Protein AF-S8BUX2-F1 (afdb_monomer_lite)

InterPro domains:
  IPR000182 GNAT domain [PF13718] (9-200)
  IPR027992 Possible tRNA binding domain [PF13725] (215-363)
  IPR032672 TmcA/NAT10/Kre33 [PTHR10925] (2-363)

Secondary structure (DSSP, 8-state):
-PPPPTTS--------EEEEEEEEE---HHHHHHHHHHT-PPSS-HHHHHHHHHH--SSGGGSEEEEEEEEEE-GGGGGGTHHHHHHHHHHHHHTT-S--S------PPPP-----HHHHHTT--TT--------TTSSPPS---GGGSPPP--SEEEEEEE--HHHHHHHHHTT-EEEEE-SSPPTTT-PPEEEEEEEPP-TTS---TT-TTGGGHHHHHHHHHHHHHHTTTTTTTS-HHHHHHHH-------HHHHHSS-TTTS--HHHHHS-HHHHHHHHHHHTTSS-GGGGHHHHHHHHHHHHTT-S-----HHHHHHHIIIIIS---HHHHHHH-TT--HHHHHHHHHHHHHHHHHHH-

Sequence (364 aa):
LGPIDENTKSDDIPILCVIQVSFEGEISRKSVMKSISAGHQPFGDQIPWKFCEQFNDTVFPSLSGARIVRIATHPSATRLGYGTAAIEILARYFEGKITPFSEMDTEEVPEKSEVNIIEAAEKAYLLEETIKPRTGKELAPLLVPLSDRKPEKLHYIGVSFGLTLELLRFWRKHNFAPFYISEIPSPVTGEHSCMILKPLSNDDIESTGSDQLGFFSSFYQDFRSRFTKLLARSFRSMDYKLAMSILDPKIEFNESQAASSSPEEFPNPISRKLLPSAMLQLEAYVNNRVDYHLTGFFVTDLACAYFWKMVPVTLSYTQASVLLCFGLQGKDISCIEKEMKELDRQQILSMYMKMMKKFYKYLS

Radius of gyration: 28.01 Å; chains: 1; bounding box: 61×47×91 Å

Foldseek 3Di:
DPDDDPPDPPPPPDDFKDWDKDKAALDDLVVLVVCVVVVHDDPTRVVLVVLCVQPVDSVSRSFIEMEGADMDGDPVCPVVCPSVVVLVVVLCLLLVVLAQPDDDDDDDDDDPPDDPPVVVVVPDDPPDPPPDPPPPPPDDDPDDPSNVDRHDHGFKYKYKDFDDPVVLVSVVVVVKAWLDWALAADPVPSGIITMIMFTHDDPVADAPVPDRRRPCPVSRLVSLLVLLQCLQPSVLVPQLSSVCSNLVFDQDDPVCNVVVPDCPVQVLVLLVVDDPVLLVVLVCVLVVNDDCVVNQVCLLSVLSCRSSVSDNQRADPVLNSLSCNVRRNVHDLVRVCVSPVVDDSVRSRVSPSVVSVSVSVRSD

Structure (mmCIF, N/CA/C/O backbone):
data_AF-S8BUX2-F1
#
_entry.id   AF-S8BUX2-F1
#
loop_
_atom_site.group_PDB
_atom_site.id
_atom_site.type_symbol
_atom_site.label_atom_id
_atom_site.label_alt_id
_atom_site.label_comp_id
_atom_site.label_asym_id
_atom_site.label_entity_id
_atom_site.label_seq_id
_atom_site.pdbx_PDB_ins_code
_atom_site.Cartn_x
_atom_site.Cartn_y
_atom_site.Cartn_z
_atom_site.occupancy
_atom_site.B_iso_or_equiv
_atom_site.auth_seq_id
_atom_site.auth_comp_id
_atom_site.auth_asym_id
_atom_site.auth_atom_id
_atom_site.pdbx_PDB_model_num
ATOM 1 N N . LEU A 1 1 ? 8.168 9.219 -44.893 1.00 40.59 1 LEU A N 1
ATOM 2 C CA . LEU A 1 1 ? 6.861 8.643 -45.271 1.00 40.59 1 LEU A CA 1
ATOM 3 C C . LEU A 1 1 ? 6.830 8.602 -46.790 1.00 40.59 1 LEU A C 1
ATOM 5 O O . LEU A 1 1 ? 6.920 9.658 -47.402 1.00 40.59 1 LEU A O 1
ATOM 9 N N . GLY A 1 2 ? 6.873 7.405 -47.377 1.00 46.31 2 GLY A N 1
ATOM 10 C CA . GLY A 1 2 ? 6.586 7.231 -48.806 1.00 46.31 2 GLY A CA 1
ATOM 11 C C . GLY A 1 2 ? 5.081 7.388 -49.064 1.00 46.31 2 GLY A C 1
ATOM 12 O O . GLY A 1 2 ? 4.324 7.425 -48.090 1.00 46.31 2 GLY A O 1
ATOM 13 N N . PRO A 1 3 ? 4.648 7.522 -50.328 1.00 48.50 3 PRO A N 1
ATOM 14 C CA . PRO A 1 3 ? 3.245 7.744 -50.651 1.00 48.50 3 PRO A CA 1
ATOM 15 C C . PRO A 1 3 ? 2.419 6.537 -50.194 1.00 48.50 3 PRO A C 1
ATOM 17 O O . PRO A 1 3 ? 2.807 5.391 -50.413 1.00 48.50 3 PRO A O 1
ATOM 20 N N . ILE A 1 4 ? 1.322 6.819 -49.501 1.00 43.53 4 ILE A N 1
ATOM 21 C CA . ILE A 1 4 ? 0.389 5.826 -48.975 1.00 43.53 4 ILE A CA 1
ATOM 22 C C . ILE A 1 4 ? -0.727 5.723 -50.017 1.00 43.53 4 ILE A C 1
ATOM 24 O O . ILE A 1 4 ? -1.375 6.728 -50.302 1.00 43.53 4 ILE A O 1
ATOM 28 N N . ASP A 1 5 ? -0.928 4.545 -50.609 1.00 43.50 5 ASP A N 1
ATOM 29 C CA . ASP A 1 5 ? -2.102 4.281 -51.445 1.00 43.50 5 ASP A CA 1
ATOM 30 C C . ASP A 1 5 ? -3.365 4.394 -50.577 1.00 43.50 5 ASP A C 1
ATOM 32 O O . ASP A 1 5 ? -3.563 3.600 -49.656 1.00 43.50 5 ASP A O 1
ATOM 36 N N . GLU A 1 6 ? -4.241 5.354 -50.889 1.00 50.69 6 GLU A N 1
ATOM 37 C CA . GLU A 1 6 ? -5.473 5.679 -50.140 1.00 50.69 6 GLU A CA 1
ATOM 38 C C . GLU A 1 6 ? -6.493 4.520 -50.049 1.00 50.69 6 GLU A C 1
ATOM 40 O O . GLU A 1 6 ? -7.493 4.628 -49.342 1.00 50.69 6 GLU A O 1
ATOM 45 N N . ASN A 1 7 ? -6.249 3.400 -50.738 1.00 47.03 7 ASN A N 1
ATOM 46 C CA . ASN A 1 7 ? -7.168 2.262 -50.844 1.00 47.03 7 ASN A CA 1
ATOM 47 C C . ASN A 1 7 ? -6.729 0.998 -50.090 1.00 47.03 7 ASN A C 1
ATOM 49 O O . ASN A 1 7 ? -7.448 -0.003 -50.104 1.00 47.03 7 ASN A O 1
ATOM 53 N N . THR A 1 8 ? -5.587 1.030 -49.403 1.00 45.00 8 THR A N 1
ATOM 54 C CA . THR A 1 8 ? -5.207 -0.047 -48.484 1.00 45.00 8 THR A CA 1
ATOM 55 C C . THR A 1 8 ? -5.604 0.417 -47.095 1.00 45.00 8 THR A C 1
ATOM 57 O O . THR A 1 8 ? -4.992 1.343 -46.569 1.00 45.00 8 THR A O 1
ATOM 60 N N . LYS A 1 9 ? -6.653 -0.177 -46.505 1.00 45.38 9 LYS A N 1
ATOM 61 C CA . LYS A 1 9 ? -6.900 -0.029 -45.064 1.00 45.38 9 LYS A CA 1
ATOM 62 C C . LYS A 1 9 ? -5.573 -0.338 -44.386 1.00 45.38 9 LYS A C 1
ATOM 64 O O . LYS A 1 9 ? -5.075 -1.450 -44.533 1.00 45.38 9 LYS A O 1
ATOM 69 N N . SER A 1 10 ? -4.976 0.656 -43.744 1.00 49.12 10 SER A N 1
ATOM 70 C CA . SER A 1 10 ? -3.839 0.440 -42.872 1.00 49.12 10 SER A CA 1
ATOM 71 C C . SER A 1 10 ? -4.216 -0.706 -41.937 1.00 49.12 10 SER A C 1
ATOM 73 O O . SER A 1 10 ? -5.266 -0.658 -41.292 1.00 49.12 10 SER A O 1
ATOM 75 N N . ASP A 1 11 ? -3.409 -1.767 -41.913 1.00 55.50 11 ASP A N 1
ATOM 76 C CA . ASP A 1 11 ? -3.460 -2.783 -40.862 1.00 55.50 11 ASP A CA 1
ATOM 77 C C . ASP A 1 11 ? -2.997 -2.111 -39.558 1.00 55.50 11 ASP A C 1
ATOM 79 O O . ASP A 1 11 ? -1.902 -2.343 -39.045 1.00 55.50 11 ASP A O 1
ATOM 83 N N . ASP A 1 12 ? -3.806 -1.177 -39.061 1.00 66.50 12 ASP A N 1
ATOM 84 C CA . ASP A 1 12 ? -3.551 -0.431 -37.846 1.00 66.50 12 ASP A CA 1
ATOM 85 C C . ASP A 1 12 ? -3.722 -1.400 -36.687 1.00 66.50 12 ASP A C 1
ATOM 87 O O . ASP A 1 12 ? -4.838 -1.763 -36.313 1.00 66.50 12 ASP A O 1
ATOM 91 N N . ILE A 1 13 ? -2.602 -1.844 -36.120 1.00 78.12 13 ILE A N 1
ATOM 92 C CA . ILE A 1 13 ? -2.593 -2.658 -34.908 1.00 78.12 13 ILE A CA 1
ATOM 93 C C . ILE A 1 13 ? -3.166 -1.785 -33.778 1.00 78.12 13 ILE A C 1
ATOM 95 O O . ILE A 1 13 ? -2.511 -0.822 -33.362 1.00 78.12 13 ILE A O 1
ATOM 99 N N . PRO A 1 14 ? -4.373 -2.075 -33.255 1.00 85.12 14 PRO A N 1
ATOM 100 C CA . PRO A 1 14 ? -4.983 -1.222 -32.249 1.00 85.12 14 PRO A CA 1
ATOM 101 C C . PRO A 1 14 ? -4.214 -1.339 -30.928 1.00 85.12 14 PRO A C 1
ATOM 103 O O . PRO A 1 14 ? -4.097 -2.418 -30.344 1.00 85.12 14 PRO A O 1
ATOM 106 N N . ILE A 1 15 ? -3.707 -0.214 -30.421 1.00 89.50 15 ILE A N 1
ATOM 107 C CA . ILE A 1 15 ? -2.985 -0.162 -29.145 1.00 89.50 15 ILE A CA 1
ATOM 108 C C . ILE A 1 15 ? -3.998 -0.098 -27.996 1.00 89.50 15 ILE A C 1
ATOM 110 O O . ILE A 1 15 ? -4.617 0.934 -27.742 1.00 89.50 15 ILE A O 1
ATOM 114 N N . LEU A 1 16 ? -4.161 -1.209 -27.275 1.00 91.75 16 LEU A N 1
ATOM 115 C CA . LEU A 1 16 ? -5.131 -1.325 -26.174 1.00 91.75 16 LEU A CA 1
ATOM 116 C C . LEU A 1 16 ? -4.546 -0.965 -24.802 1.00 91.75 16 LEU A C 1
ATOM 118 O O . LEU A 1 16 ? -5.277 -0.529 -23.906 1.00 91.75 16 LEU A O 1
ATOM 122 N N . CYS A 1 17 ? -3.239 -1.161 -24.624 1.00 94.31 17 CYS A N 1
ATOM 123 C CA . CYS A 1 17 ? -2.523 -0.870 -23.389 1.00 94.31 17 CYS A CA 1
ATOM 124 C C . CYS A 1 17 ? -1.089 -0.432 -23.694 1.00 94.31 17 CYS A C 1
ATOM 126 O O . CYS A 1 17 ? -0.419 -1.038 -24.525 1.00 94.31 17 CYS A O 1
ATOM 128 N N . VAL A 1 18 ? -0.613 0.588 -22.984 1.00 95.38 18 VAL A N 1
ATOM 129 C CA . VAL A 1 18 ? 0.761 1.094 -23.063 1.00 95.38 18 VAL A CA 1
ATOM 130 C C . VAL A 1 18 ? 1.372 1.069 -21.671 1.00 95.38 18 VAL A C 1
ATOM 132 O O . VAL A 1 18 ? 0.742 1.510 -20.707 1.00 95.38 18 VAL A O 1
ATOM 135 N N . ILE A 1 19 ? 2.604 0.576 -21.568 1.00 96.75 19 ILE A N 1
ATOM 136 C CA . ILE A 1 19 ? 3.419 0.663 -20.357 1.00 96.75 19 ILE A CA 1
ATOM 137 C C . ILE A 1 19 ? 4.693 1.425 -20.704 1.00 96.75 19 ILE A C 1
ATOM 139 O O . ILE A 1 19 ? 5.400 1.069 -21.642 1.00 96.75 19 ILE A O 1
ATOM 143 N N . GLN A 1 2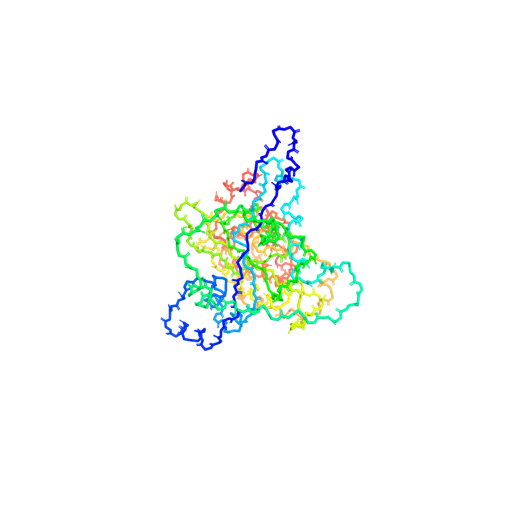0 ? 4.987 2.461 -19.927 1.00 96.94 20 GLN A N 1
ATOM 144 C CA . GLN A 1 20 ? 6.255 3.173 -19.964 1.00 96.94 20 GLN A CA 1
ATOM 145 C C . GLN A 1 20 ? 7.091 2.756 -18.755 1.00 96.94 20 GLN A C 1
ATOM 147 O O . GLN A 1 20 ? 6.640 2.888 -17.613 1.00 96.94 20 GLN A O 1
ATOM 152 N N . VAL A 1 21 ? 8.314 2.298 -19.008 1.00 96.19 21 VAL A N 1
ATOM 153 C CA . VAL A 1 21 ? 9.261 1.842 -17.986 1.00 96.19 21 VAL A CA 1
ATOM 154 C C . VAL A 1 21 ? 10.528 2.696 -18.034 1.00 96.19 21 VAL A C 1
ATOM 156 O O . VAL A 1 21 ? 10.953 3.117 -19.106 1.00 96.19 21 VAL A O 1
ATOM 159 N N . SER A 1 22 ? 11.111 2.960 -16.867 1.00 96.12 22 SER A N 1
ATOM 160 C CA . SER A 1 22 ? 12.441 3.546 -16.692 1.00 96.12 22 SER A CA 1
ATOM 161 C C . SER A 1 22 ? 13.308 2.549 -15.940 1.00 96.12 22 SER A C 1
ATOM 163 O O . SER A 1 22 ? 12.893 2.083 -14.881 1.00 96.12 22 SER A O 1
ATOM 165 N N . PHE A 1 23 ? 14.495 2.237 -16.448 1.00 96.12 23 PHE A N 1
ATOM 166 C CA . PHE A 1 23 ? 15.481 1.481 -15.678 1.00 96.12 23 PHE A CA 1
ATOM 167 C C . PHE A 1 23 ? 16.047 2.371 -14.567 1.00 96.12 23 PHE A C 1
ATOM 169 O O . PHE A 1 23 ? 16.262 3.564 -14.788 1.00 96.12 23 PHE A O 1
ATOM 176 N N . GLU A 1 24 ? 16.195 1.810 -13.370 1.00 95.19 24 GLU A N 1
ATOM 177 C CA . GLU A 1 24 ? 16.700 2.493 -12.176 1.00 95.19 24 GLU A CA 1
ATOM 178 C C . GLU A 1 24 ? 17.610 1.544 -11.384 1.00 95.19 24 GLU A C 1
ATOM 180 O O . GLU A 1 24 ? 17.346 0.341 -11.317 1.00 95.19 24 GLU A O 1
ATOM 185 N N . GLY A 1 25 ? 18.645 2.078 -10.735 1.00 93.12 25 GLY A N 1
ATOM 186 C CA . GLY A 1 25 ? 19.557 1.299 -9.893 1.00 93.12 25 GLY A CA 1
ATOM 187 C C . GLY A 1 25 ? 20.979 1.178 -10.440 1.00 93.12 25 GLY A C 1
ATOM 188 O O . GLY A 1 25 ? 21.472 2.084 -11.103 1.00 93.12 25 GLY A O 1
ATOM 189 N N . GLU A 1 26 ? 21.672 0.093 -10.074 1.00 92.69 26 GLU A N 1
ATOM 190 C CA . GLU A 1 26 ? 23.109 -0.119 -10.363 1.00 92.69 26 GLU A CA 1
ATOM 191 C C . GLU A 1 26 ? 24.011 1.029 -9.869 1.00 92.69 26 GLU A C 1
ATOM 193 O O . GLU A 1 26 ? 25.099 1.306 -10.380 1.00 92.69 26 GLU A O 1
ATOM 198 N N . ILE A 1 27 ? 23.576 1.701 -8.802 1.00 89.94 27 ILE A N 1
ATOM 199 C CA . ILE A 1 27 ? 24.288 2.839 -8.240 1.00 89.94 27 ILE A CA 1
ATOM 200 C C . ILE A 1 27 ? 25.454 2.325 -7.399 1.00 89.94 27 ILE A C 1
ATOM 202 O O . ILE A 1 27 ? 25.298 1.519 -6.471 1.00 89.94 27 ILE A O 1
ATOM 206 N N . SER A 1 28 ? 26.653 2.834 -7.689 1.00 91.06 28 SER A N 1
ATOM 207 C CA . SER A 1 28 ? 27.844 2.475 -6.921 1.00 91.06 28 SER A CA 1
ATOM 208 C C . SER A 1 28 ? 27.689 2.850 -5.442 1.00 91.06 28 SER A C 1
ATOM 210 O O . SER A 1 28 ? 27.316 3.977 -5.099 1.00 91.06 28 SER A O 1
ATOM 212 N N . ARG A 1 29 ? 28.069 1.939 -4.536 1.00 88.38 29 ARG A N 1
ATOM 213 C CA . ARG A 1 29 ? 28.010 2.179 -3.079 1.00 88.38 29 ARG A CA 1
ATOM 214 C C . ARG A 1 29 ? 28.751 3.446 -2.649 1.00 88.38 29 ARG A C 1
ATOM 216 O O . ARG A 1 29 ? 28.317 4.136 -1.734 1.00 88.38 29 ARG A O 1
ATOM 223 N N . LYS A 1 30 ? 29.852 3.790 -3.331 1.00 89.94 30 LYS A N 1
ATOM 224 C CA . LYS A 1 30 ? 30.600 5.037 -3.093 1.00 89.94 30 LYS A CA 1
ATOM 225 C C . LYS A 1 30 ? 29.734 6.274 -3.341 1.00 89.94 30 LYS A C 1
ATOM 227 O O . LYS A 1 30 ? 29.774 7.206 -2.543 1.00 89.94 30 LYS A O 1
ATOM 232 N N . SER A 1 31 ? 28.947 6.269 -4.418 1.00 88.69 31 SER A N 1
ATOM 233 C CA . SER A 1 31 ? 28.016 7.356 -4.728 1.00 88.69 31 SER A CA 1
ATOM 234 C C . SER A 1 31 ? 26.903 7.442 -3.687 1.00 88.69 31 SER A C 1
ATOM 236 O O . SER A 1 31 ? 26.627 8.526 -3.185 1.00 88.69 31 SER A O 1
ATOM 238 N N . VAL A 1 32 ? 26.332 6.298 -3.293 1.00 88.88 32 VAL A N 1
ATOM 239 C CA . VAL A 1 32 ? 25.283 6.229 -2.260 1.00 88.88 32 VAL A CA 1
ATOM 240 C C . VAL A 1 32 ? 25.775 6.810 -0.933 1.00 88.88 32 VAL A C 1
ATOM 242 O O . VAL A 1 32 ? 25.140 7.705 -0.383 1.00 88.88 32 VAL A O 1
ATOM 245 N N . MET A 1 33 ? 26.945 6.379 -0.449 1.00 88.12 33 MET A N 1
ATOM 246 C CA . MET A 1 33 ? 27.528 6.900 0.795 1.00 88.12 33 MET A CA 1
ATOM 247 C C . MET A 1 33 ? 27.787 8.408 0.723 1.00 88.12 33 MET A C 1
ATOM 249 O O . MET A 1 33 ? 27.510 9.126 1.683 1.00 88.12 33 MET A O 1
ATOM 253 N N . LYS A 1 34 ? 28.271 8.906 -0.424 1.00 89.12 34 LYS A N 1
ATOM 254 C CA . LYS A 1 34 ? 28.471 10.342 -0.641 1.00 89.12 34 LYS A CA 1
ATOM 255 C C . LYS A 1 34 ? 27.143 11.102 -0.563 1.00 89.12 34 LYS A C 1
ATOM 257 O O . LYS A 1 34 ? 27.075 12.100 0.148 1.00 89.12 34 LYS A O 1
ATOM 262 N N . SER A 1 35 ? 26.094 10.617 -1.223 1.00 86.81 35 SER A N 1
ATOM 263 C CA . SER A 1 35 ? 24.758 11.228 -1.202 1.00 86.81 35 SER A CA 1
ATOM 264 C C . SER A 1 35 ? 24.127 11.240 0.190 1.00 86.81 35 SER A C 1
ATOM 266 O O . SER A 1 35 ? 23.612 12.277 0.603 1.00 86.81 35 SER A O 1
ATOM 268 N N . ILE A 1 36 ? 24.237 10.141 0.946 1.00 85.81 36 ILE A N 1
ATOM 269 C CA . ILE A 1 36 ? 23.776 10.079 2.344 1.00 85.81 36 ILE A CA 1
ATOM 270 C C . ILE A 1 36 ? 24.534 11.105 3.193 1.00 85.81 36 ILE A C 1
ATOM 272 O O . ILE A 1 36 ? 23.913 11.877 3.918 1.00 85.81 36 ILE A O 1
ATOM 276 N N . SER A 1 37 ? 25.867 11.164 3.069 1.00 86.44 37 SER A N 1
ATOM 277 C CA . SER A 1 37 ? 26.691 12.104 3.844 1.00 86.44 37 SER A CA 1
ATOM 278 C C . SER A 1 37 ? 26.410 13.572 3.509 1.00 86.44 37 SER A C 1
ATOM 280 O O . SER A 1 37 ? 26.471 14.429 4.386 1.00 86.44 37 SER A O 1
ATOM 282 N N . ALA A 1 38 ? 26.076 13.861 2.250 1.00 87.06 38 ALA A N 1
ATOM 283 C CA . ALA A 1 38 ? 25.750 15.201 1.781 1.00 87.06 38 ALA A CA 1
ATOM 284 C C . ALA A 1 38 ? 24.283 15.589 2.035 1.00 87.06 38 ALA A C 1
ATOM 286 O O . ALA A 1 38 ? 23.926 16.746 1.825 1.00 87.06 38 ALA A O 1
ATOM 287 N N . GLY A 1 39 ? 23.423 14.640 2.430 1.00 83.19 39 GLY A N 1
ATOM 288 C CA . GLY A 1 39 ? 21.980 14.856 2.561 1.00 83.19 39 GLY A CA 1
ATOM 289 C C . GLY A 1 39 ? 21.290 15.234 1.244 1.00 83.19 39 GLY A C 1
ATOM 290 O O . GLY A 1 39 ? 20.223 15.841 1.266 1.00 83.19 39 GLY A O 1
ATOM 291 N N . HIS A 1 40 ? 21.900 14.916 0.097 1.00 82.50 40 HIS A N 1
ATOM 292 C CA . HIS A 1 40 ? 21.409 15.304 -1.223 1.00 82.50 40 HIS A CA 1
ATOM 293 C C . HIS A 1 40 ? 21.203 14.080 -2.113 1.00 82.50 40 HIS A C 1
ATOM 295 O O . HIS A 1 40 ? 22.120 13.283 -2.329 1.00 82.50 40 HIS A O 1
ATOM 301 N N . GLN A 1 41 ? 19.995 13.970 -2.662 1.00 81.69 41 GLN A N 1
ATOM 302 C CA . GLN A 1 41 ? 19.627 12.950 -3.634 1.00 81.69 41 GLN A CA 1
ATOM 303 C C . GLN A 1 41 ? 19.660 13.559 -5.042 1.00 81.69 41 GLN A C 1
ATOM 305 O O . GLN A 1 41 ? 18.998 14.576 -5.271 1.00 81.69 41 GLN A O 1
ATOM 310 N N . PRO A 1 42 ? 20.426 12.976 -5.977 1.00 84.50 42 PRO A N 1
ATOM 311 C CA . PRO A 1 42 ? 20.445 13.427 -7.360 1.00 84.50 42 PRO A CA 1
ATOM 312 C C . PRO A 1 42 ? 19.110 13.135 -8.061 1.00 84.50 42 PRO A C 1
ATOM 314 O O . PRO A 1 42 ? 18.293 12.339 -7.600 1.00 84.50 42 PRO A O 1
ATOM 317 N N . PHE A 1 43 ? 18.892 13.790 -9.201 1.00 84.56 43 PHE A N 1
ATOM 318 C CA . PHE A 1 43 ? 17.728 13.534 -10.046 1.00 84.56 43 PHE A CA 1
ATOM 319 C C . PHE A 1 43 ? 17.829 12.160 -10.723 1.00 84.56 43 PHE A C 1
ATOM 321 O O . PHE A 1 43 ? 18.911 11.759 -11.142 1.00 84.56 43 PHE A O 1
ATOM 328 N N . GLY A 1 44 ? 16.689 11.486 -10.888 1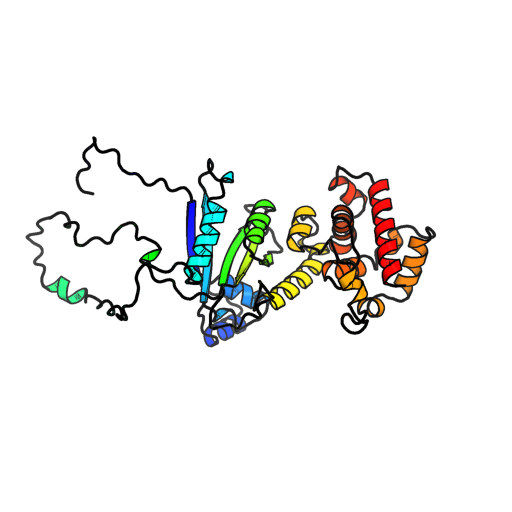.00 88.31 44 GLY A N 1
ATOM 329 C CA . GLY A 1 44 ? 16.633 10.104 -11.382 1.00 88.31 44 GLY A CA 1
ATOM 330 C C . GLY A 1 44 ? 16.499 9.097 -10.240 1.00 88.31 44 GLY A C 1
ATOM 331 O O . GLY A 1 44 ? 16.337 9.504 -9.092 1.00 88.31 44 GLY A O 1
ATOM 332 N N . ASP A 1 45 ? 16.489 7.804 -10.571 1.00 91.62 45 ASP A N 1
ATOM 333 C CA . ASP A 1 45 ? 16.542 6.684 -9.615 1.00 91.62 45 ASP A CA 1
ATOM 334 C C . ASP A 1 45 ? 15.650 6.859 -8.375 1.00 91.62 45 ASP A C 1
ATOM 336 O O . ASP A 1 45 ? 16.081 6.712 -7.226 1.00 91.62 45 ASP A O 1
ATOM 340 N N . GLN A 1 46 ? 14.384 7.218 -8.602 1.00 93.25 46 GLN A N 1
ATOM 341 C CA . GLN A 1 46 ? 13.498 7.645 -7.521 1.00 93.25 46 GLN A CA 1
ATOM 342 C C . GLN A 1 46 ? 13.294 6.542 -6.485 1.00 93.25 46 GLN A C 1
ATOM 344 O O . GLN A 1 46 ? 13.267 6.827 -5.288 1.00 93.25 46 GLN A O 1
ATOM 349 N N . ILE A 1 47 ? 13.146 5.290 -6.931 1.00 95.56 47 ILE A N 1
ATOM 350 C CA . ILE A 1 47 ? 12.942 4.162 -6.022 1.00 95.56 47 ILE A CA 1
ATOM 351 C C . ILE A 1 47 ? 14.213 3.871 -5.214 1.00 95.56 47 ILE A C 1
ATOM 353 O O . ILE A 1 47 ? 14.101 3.881 -3.988 1.00 95.56 47 ILE A O 1
ATOM 357 N N . PRO A 1 48 ? 15.405 3.688 -5.821 1.00 95.12 48 PRO A N 1
ATOM 358 C CA . PRO A 1 48 ? 16.663 3.543 -5.086 1.00 95.12 48 PRO A CA 1
ATOM 359 C C . PRO A 1 48 ? 16.888 4.610 -4.014 1.00 95.12 48 PRO A C 1
ATOM 361 O O . PRO A 1 48 ? 17.151 4.277 -2.855 1.00 95.12 48 PRO A O 1
ATOM 364 N N . TRP A 1 49 ? 16.733 5.891 -4.365 1.00 93.81 49 TRP A N 1
ATOM 365 C CA . TRP A 1 49 ? 16.957 6.982 -3.418 1.00 93.81 49 TRP A CA 1
ATOM 366 C C . TRP A 1 49 ? 15.919 7.007 -2.307 1.00 93.81 49 TRP A C 1
ATOM 368 O O . TRP A 1 49 ? 16.281 7.164 -1.138 1.00 93.81 49 TRP A O 1
ATOM 378 N N . LYS A 1 50 ? 14.640 6.787 -2.635 1.00 94.19 50 LYS A N 1
ATOM 379 C CA . LYS A 1 50 ? 13.589 6.749 -1.619 1.00 94.19 50 LYS A CA 1
ATOM 380 C C . LYS A 1 50 ? 13.752 5.562 -0.682 1.00 94.19 50 LYS A C 1
ATOM 382 O O . LYS A 1 50 ? 13.565 5.708 0.522 1.00 94.19 50 LYS A O 1
ATOM 387 N N . PHE A 1 51 ? 14.129 4.405 -1.209 1.00 94.00 51 PHE A N 1
ATOM 388 C CA . PHE A 1 51 ? 14.382 3.216 -0.408 1.00 94.00 51 PHE A CA 1
ATOM 389 C C . PHE A 1 51 ? 15.546 3.442 0.565 1.00 94.00 51 PHE A C 1
ATOM 391 O O . PHE A 1 51 ? 15.413 3.181 1.762 1.00 94.00 51 PHE A O 1
ATOM 398 N N . CYS A 1 52 ? 16.643 4.025 0.073 1.00 91.75 52 CYS A N 1
ATOM 399 C CA . CYS A 1 52 ? 17.781 4.433 0.891 1.00 91.75 52 CYS A CA 1
ATOM 400 C C . CYS A 1 52 ? 17.372 5.430 1.989 1.00 91.75 52 CYS A C 1
ATOM 402 O O . CYS A 1 52 ? 17.801 5.295 3.127 1.00 91.75 52 CYS A O 1
ATOM 404 N N . GLU A 1 53 ? 16.517 6.408 1.688 1.00 90.94 53 GLU A N 1
ATOM 405 C CA . GLU A 1 53 ? 16.020 7.375 2.677 1.00 90.94 53 GLU A CA 1
ATOM 406 C C . GLU A 1 53 ? 15.163 6.719 3.765 1.00 90.94 53 GLU A C 1
ATOM 408 O O . GLU A 1 53 ? 15.267 7.070 4.937 1.00 90.94 53 GLU A O 1
ATOM 413 N N . GLN A 1 54 ? 14.298 5.772 3.388 1.00 92.19 54 GLN A N 1
ATOM 414 C CA . GLN A 1 54 ? 13.401 5.120 4.340 1.00 92.19 54 GLN A CA 1
ATOM 415 C C . GLN A 1 54 ? 14.145 4.141 5.248 1.00 92.19 54 GLN A C 1
ATOM 417 O O . GLN A 1 54 ? 13.920 4.134 6.458 1.00 92.19 54 GLN A O 1
ATOM 422 N N . PHE A 1 55 ? 15.026 3.313 4.695 1.00 92.94 55 PHE A N 1
ATOM 423 C CA . PHE A 1 55 ? 15.625 2.202 5.439 1.00 92.94 55 PHE A CA 1
ATOM 424 C C . PHE A 1 55 ? 17.093 2.423 5.808 1.00 92.94 55 PHE A C 1
ATOM 426 O O . PHE A 1 55 ? 17.659 1.603 6.523 1.00 92.94 55 PHE A O 1
ATOM 433 N N . ASN A 1 56 ? 17.696 3.531 5.362 1.00 89.81 56 ASN A N 1
ATOM 434 C CA . ASN A 1 56 ? 19.133 3.796 5.474 1.00 89.81 56 ASN A CA 1
ATOM 435 C C . ASN A 1 56 ? 19.987 2.638 4.925 1.00 89.81 56 ASN A C 1
ATOM 437 O O . ASN A 1 56 ? 21.069 2.342 5.434 1.00 89.81 56 ASN A O 1
ATOM 441 N N . ASP A 1 57 ? 19.468 1.959 3.900 1.00 89.88 57 ASP A N 1
ATOM 442 C CA . ASP A 1 57 ? 20.112 0.806 3.290 1.00 89.88 57 ASP A CA 1
ATOM 443 C C . ASP A 1 57 ? 21.012 1.234 2.126 1.00 89.88 57 ASP A C 1
ATOM 445 O O . ASP A 1 57 ? 20.602 1.972 1.230 1.00 89.88 57 ASP A O 1
ATOM 449 N N . THR A 1 58 ? 22.257 0.757 2.147 1.00 89.06 58 THR A N 1
ATOM 450 C CA . THR A 1 58 ? 23.281 1.105 1.146 1.00 89.06 58 THR A CA 1
ATOM 451 C C . THR A 1 58 ? 23.449 0.043 0.062 1.00 89.06 58 THR A C 1
ATOM 453 O O . THR A 1 58 ? 24.220 0.247 -0.877 1.00 89.06 58 THR A O 1
ATOM 456 N N . VAL A 1 59 ? 22.753 -1.091 0.186 1.00 91.44 59 VAL A N 1
ATOM 457 C CA . VAL A 1 59 ? 22.884 -2.246 -0.708 1.00 91.44 59 VAL A CA 1
ATOM 458 C C . VAL A 1 59 ? 21.834 -2.193 -1.812 1.00 91.44 59 VAL A C 1
ATOM 460 O O . VAL A 1 59 ? 22.169 -2.394 -2.976 1.00 91.44 59 VAL A O 1
ATOM 463 N N . PHE A 1 60 ? 20.592 -1.861 -1.467 1.00 92.94 60 PHE A N 1
ATOM 464 C CA . PHE A 1 60 ? 19.452 -1.803 -2.370 1.00 92.94 60 PHE A CA 1
ATOM 465 C C . PHE A 1 60 ? 19.688 -0.908 -3.596 1.00 92.94 60 PHE A C 1
ATOM 467 O O . PHE A 1 60 ? 19.373 -1.355 -4.696 1.00 92.94 60 PHE A O 1
ATOM 474 N N . PRO A 1 61 ? 20.292 0.297 -3.496 1.00 93.31 61 PRO A N 1
ATOM 475 C CA . PRO A 1 61 ? 20.537 1.118 -4.683 1.00 93.31 61 PRO A CA 1
ATOM 476 C C . PRO A 1 61 ? 21.510 0.499 -5.697 1.00 93.31 61 PRO A C 1
ATOM 478 O O . PRO A 1 61 ? 21.525 0.914 -6.852 1.00 93.31 61 PRO A O 1
ATOM 481 N N . SER A 1 62 ? 22.324 -0.479 -5.284 1.00 92.88 62 SER A N 1
ATOM 482 C CA . SER A 1 62 ? 23.192 -1.232 -6.196 1.00 92.88 62 SER A CA 1
ATOM 483 C C . SER A 1 62 ? 22.441 -2.315 -6.975 1.00 92.88 62 SER A C 1
ATOM 485 O O . SER A 1 62 ? 22.989 -2.835 -7.940 1.00 92.88 62 SER A O 1
ATOM 487 N N . LEU A 1 63 ? 21.206 -2.654 -6.588 1.00 93.25 63 LEU A N 1
ATOM 488 C CA . LEU A 1 63 ? 20.361 -3.579 -7.338 1.00 93.25 63 LEU A CA 1
ATOM 489 C C . LEU A 1 63 ? 19.822 -2.897 -8.598 1.00 93.25 63 LEU A C 1
ATOM 491 O O . LEU A 1 63 ? 19.392 -1.746 -8.557 1.00 93.25 63 LEU A O 1
ATOM 495 N N . SER A 1 64 ? 19.805 -3.634 -9.703 1.00 94.38 64 SER A N 1
ATOM 496 C CA . SER A 1 64 ? 19.153 -3.229 -10.954 1.00 94.38 64 SER A CA 1
ATOM 497 C C . SER A 1 64 ? 17.640 -3.425 -10.868 1.00 94.38 64 SER A C 1
ATOM 499 O O . SER A 1 64 ? 17.184 -4.471 -10.395 1.00 94.38 64 SER A O 1
ATOM 501 N N . GLY A 1 65 ? 16.850 -2.457 -11.320 1.00 95.38 65 GLY A N 1
ATOM 502 C CA . GLY A 1 65 ? 15.396 -2.548 -11.334 1.00 95.38 65 GLY A CA 1
ATOM 503 C C . GLY A 1 65 ? 14.739 -1.677 -12.397 1.00 95.38 65 GLY A C 1
ATOM 504 O O . GLY A 1 65 ? 15.378 -0.947 -13.152 1.00 95.38 65 GLY A O 1
ATOM 505 N N . ALA A 1 66 ? 13.417 -1.776 -12.466 1.00 96.12 66 ALA A N 1
ATOM 506 C CA . ALA A 1 66 ? 12.599 -1.012 -13.396 1.00 96.12 66 ALA A CA 1
ATOM 507 C C . ALA A 1 66 ? 11.462 -0.303 -12.665 1.00 96.12 66 ALA A C 1
ATOM 509 O O . ALA A 1 66 ? 10.674 -0.927 -11.954 1.00 96.12 66 ALA A O 1
ATOM 510 N N . ARG A 1 67 ? 11.305 0.999 -12.899 1.00 97.00 67 ARG A N 1
ATOM 511 C CA . ARG A 1 67 ? 10.125 1.749 -12.479 1.00 97.00 67 ARG A CA 1
ATOM 512 C C . ARG A 1 67 ? 9.123 1.848 -13.617 1.00 97.00 67 ARG A C 1
ATOM 514 O O . ARG A 1 67 ? 9.404 2.434 -14.660 1.00 97.00 67 ARG A O 1
ATOM 521 N N . ILE A 1 68 ? 7.910 1.358 -13.387 1.00 97.44 68 ILE A N 1
ATOM 522 C CA . ILE A 1 68 ? 6.768 1.657 -14.249 1.00 97.44 68 ILE A CA 1
ATOM 523 C C . ILE A 1 68 ? 6.394 3.119 -14.009 1.00 97.44 68 ILE A C 1
ATOM 525 O O . ILE A 1 68 ? 5.900 3.490 -12.942 1.00 97.44 68 ILE A O 1
ATOM 529 N N . VAL A 1 69 ? 6.661 3.956 -15.008 1.00 95.88 69 VAL A N 1
ATOM 530 C CA . VAL A 1 69 ? 6.367 5.392 -14.977 1.00 95.88 69 VAL A CA 1
ATOM 531 C C . VAL A 1 69 ? 4.879 5.613 -15.206 1.00 95.88 69 VAL A C 1
ATOM 533 O O . VAL A 1 69 ? 4.253 6.394 -14.492 1.00 95.88 69 VAL A O 1
ATOM 536 N N . ARG A 1 70 ? 4.306 4.917 -16.194 1.00 94.69 70 ARG A N 1
ATOM 537 C CA . ARG A 1 70 ? 2.877 4.967 -16.515 1.00 94.69 70 ARG A CA 1
ATOM 538 C C . ARG A 1 70 ? 2.398 3.644 -17.086 1.00 94.69 70 ARG A C 1
ATOM 540 O O . ARG A 1 70 ? 3.096 3.007 -17.868 1.00 94.69 70 ARG A O 1
ATOM 547 N N . ILE A 1 71 ? 1.167 3.293 -16.738 1.00 94.69 71 ILE A N 1
ATOM 548 C CA . ILE A 1 71 ? 0.365 2.288 -17.426 1.00 94.69 71 ILE A CA 1
ATOM 549 C C . ILE A 1 71 ? -0.935 2.958 -17.864 1.00 94.69 71 ILE A C 1
ATOM 551 O O . ILE A 1 71 ? -1.590 3.630 -17.068 1.00 94.69 71 ILE A O 1
ATOM 555 N N . ALA A 1 72 ? -1.287 2.809 -19.134 1.00 94.31 72 ALA A N 1
ATOM 556 C CA . ALA A 1 72 ? -2.490 3.386 -19.710 1.00 94.31 72 ALA A CA 1
ATOM 557 C C . ALA A 1 72 ? -3.240 2.304 -20.480 1.00 94.31 72 ALA A C 1
ATOM 559 O O . ALA A 1 72 ? -2.701 1.723 -21.417 1.00 94.31 72 ALA A O 1
ATOM 560 N N . THR A 1 73 ? -4.482 2.039 -20.082 1.00 93.56 73 THR A N 1
ATOM 561 C CA . THR A 1 73 ? -5.408 1.183 -20.833 1.00 93.56 73 THR A CA 1
ATOM 562 C C . THR A 1 73 ? -6.429 2.064 -21.533 1.00 93.56 73 THR A C 1
ATOM 564 O O . THR A 1 73 ? -6.815 3.105 -20.997 1.00 93.56 73 THR A O 1
ATOM 567 N N . HIS A 1 74 ? -6.872 1.664 -22.723 1.00 92.00 74 HIS A N 1
ATOM 568 C CA . HIS A 1 74 ? -7.933 2.390 -23.412 1.00 92.00 74 HIS A CA 1
ATOM 569 C C . HIS A 1 74 ? -9.212 2.420 -22.538 1.00 92.00 74 HIS A C 1
ATOM 571 O O . HIS A 1 74 ? -9.590 1.366 -22.016 1.00 92.00 74 HIS A O 1
ATOM 577 N N . PRO A 1 75 ? -9.912 3.565 -22.380 1.00 89.88 75 PRO A N 1
ATOM 578 C CA . PRO A 1 75 ? -11.045 3.697 -21.450 1.00 89.88 75 PRO A CA 1
ATOM 579 C C . PRO A 1 75 ? -12.170 2.672 -21.657 1.00 89.88 75 PRO A C 1
ATOM 581 O O . PRO A 1 75 ? -12.748 2.166 -20.698 1.00 89.88 75 PRO A O 1
ATOM 584 N N . SER A 1 76 ? -12.454 2.302 -22.910 1.00 89.31 76 SER A N 1
ATOM 585 C CA . SER A 1 76 ? -13.464 1.281 -23.239 1.00 89.31 76 SER A CA 1
ATOM 586 C C . SER A 1 76 ? -13.041 -0.148 -22.871 1.00 89.31 76 SER A C 1
ATOM 588 O O . SER A 1 76 ? -13.861 -1.059 -22.907 1.00 89.31 76 SER A O 1
ATOM 590 N N . ALA A 1 77 ? -11.769 -0.355 -22.529 1.00 85.88 77 ALA A N 1
ATOM 591 C CA . ALA A 1 77 ? -11.148 -1.655 -22.298 1.00 85.88 77 ALA A CA 1
ATOM 592 C C . ALA A 1 77 ? -10.570 -1.819 -20.875 1.00 85.88 77 ALA A C 1
ATOM 594 O O . ALA A 1 77 ? -10.042 -2.881 -20.543 1.00 85.88 77 ALA A O 1
ATOM 595 N N . THR A 1 78 ? -10.711 -0.822 -19.994 1.00 82.56 78 THR A N 1
ATOM 596 C CA . THR A 1 78 ? -10.145 -0.832 -18.631 1.00 82.56 78 THR A CA 1
ATOM 597 C C . THR A 1 78 ? -10.612 -2.023 -17.783 1.00 82.56 78 THR A C 1
ATOM 599 O O . THR A 1 78 ? -9.843 -2.566 -16.994 1.00 82.56 78 THR A O 1
ATOM 602 N N . ARG A 1 79 ? -11.851 -2.496 -17.976 1.00 85.12 79 ARG A N 1
ATOM 603 C CA . ARG A 1 79 ? -12.419 -3.635 -17.224 1.00 85.12 79 ARG A CA 1
ATOM 604 C C . ARG A 1 79 ? -12.207 -5.000 -17.881 1.00 85.12 79 ARG A C 1
ATOM 606 O O . ARG A 1 79 ? -12.637 -6.004 -17.326 1.00 85.12 79 ARG A O 1
ATOM 613 N N . LEU A 1 80 ? -11.540 -5.046 -19.034 1.00 89.56 80 LEU A N 1
ATOM 614 C CA . LEU A 1 80 ? -11.289 -6.284 -19.781 1.00 89.56 80 LEU A CA 1
ATOM 615 C C . LEU A 1 80 ? -9.976 -6.973 -19.374 1.00 89.56 80 LEU A C 1
ATOM 617 O O . LEU A 1 80 ? -9.651 -8.034 -19.890 1.00 89.56 80 LEU A O 1
ATOM 621 N N . GLY A 1 81 ? -9.218 -6.391 -18.437 1.00 90.19 81 GLY A N 1
ATOM 622 C CA . GLY A 1 81 ? -8.021 -7.022 -17.876 1.00 90.19 81 GLY A CA 1
ATOM 623 C C . GLY A 1 81 ? -6.738 -6.829 -18.687 1.00 90.19 81 GLY A C 1
ATOM 624 O O . GLY A 1 81 ? -5.720 -7.411 -18.327 1.00 90.19 81 GLY A O 1
ATOM 625 N N . TYR A 1 82 ? -6.724 -5.975 -19.719 1.00 93.19 82 TYR A N 1
ATOM 626 C CA . TYR A 1 82 ? -5.505 -5.707 -20.499 1.00 93.19 82 TYR A CA 1
ATOM 627 C C . TYR A 1 82 ? -4.354 -5.164 -19.651 1.00 93.19 82 TYR A C 1
ATOM 629 O O . TYR A 1 82 ? -3.216 -5.575 -19.841 1.00 93.19 82 TYR A O 1
ATOM 637 N N . GLY A 1 83 ? -4.641 -4.297 -18.674 1.00 93.12 83 GLY A N 1
ATOM 638 C CA . GLY A 1 83 ? -3.614 -3.814 -17.748 1.00 93.12 83 GLY A CA 1
ATOM 639 C C . GLY A 1 83 ? -3.044 -4.935 -16.875 1.00 93.12 83 GLY A C 1
ATOM 640 O O . GLY A 1 83 ? -1.846 -4.979 -16.623 1.00 93.12 83 GLY A O 1
ATOM 641 N N . THR A 1 84 ? -3.890 -5.883 -16.459 1.00 93.62 84 THR A N 1
ATOM 642 C CA . THR A 1 84 ? -3.466 -7.076 -15.715 1.00 93.62 84 THR A CA 1
ATOM 643 C C . THR A 1 84 ? -2.553 -7.950 -16.571 1.00 93.62 84 THR A C 1
ATOM 645 O O . THR A 1 84 ? -1.440 -8.247 -16.147 1.00 93.62 84 THR A O 1
ATOM 648 N N . ALA A 1 85 ? -2.978 -8.276 -17.793 1.00 94.06 85 ALA A N 1
ATOM 649 C CA . ALA A 1 85 ? -2.184 -9.071 -18.724 1.00 94.06 85 ALA A CA 1
ATOM 650 C C . ALA A 1 85 ? -0.842 -8.402 -19.059 1.00 94.06 85 ALA A C 1
ATOM 652 O O . ALA A 1 85 ? 0.192 -9.063 -19.074 1.00 94.06 85 ALA A O 1
ATOM 653 N N . ALA A 1 86 ? -0.833 -7.083 -19.270 1.00 94.69 86 ALA A N 1
ATOM 654 C CA . ALA A 1 86 ? 0.376 -6.348 -19.618 1.00 94.69 86 ALA A CA 1
ATOM 655 C C . ALA A 1 86 ? 1.429 -6.379 -18.492 1.00 94.69 86 ALA A C 1
ATOM 657 O O . ALA A 1 86 ? 2.608 -6.574 -18.771 1.00 94.69 86 ALA A O 1
ATOM 658 N N . ILE A 1 87 ? 1.018 -6.258 -17.223 1.00 95.12 87 ILE A N 1
ATOM 659 C CA . ILE A 1 87 ? 1.930 -6.368 -16.070 1.00 95.12 87 ILE A CA 1
ATOM 660 C C . ILE A 1 87 ? 2.458 -7.794 -15.890 1.00 95.12 87 ILE A C 1
ATOM 662 O O . ILE A 1 87 ? 3.636 -7.976 -15.585 1.00 95.12 87 ILE A O 1
ATOM 666 N N . GLU A 1 88 ? 1.618 -8.809 -16.096 1.00 93.62 88 GLU A N 1
ATOM 667 C CA . GLU A 1 88 ? 2.050 -10.208 -16.026 1.00 93.62 88 GLU A CA 1
ATOM 668 C C . GLU A 1 88 ? 3.072 -10.545 -17.118 1.00 93.62 88 GLU A C 1
ATOM 670 O O . GLU A 1 88 ? 4.086 -11.179 -16.830 1.00 93.62 88 GLU A O 1
ATOM 675 N N . ILE A 1 89 ? 2.835 -10.091 -18.353 1.00 93.75 89 ILE A N 1
ATOM 676 C CA . ILE A 1 89 ? 3.768 -10.265 -19.475 1.00 93.75 89 ILE A CA 1
ATOM 677 C C . ILE A 1 89 ? 5.076 -9.522 -19.195 1.00 93.75 89 ILE A C 1
ATOM 679 O O . ILE A 1 89 ? 6.143 -10.099 -19.378 1.00 93.75 89 ILE A O 1
ATOM 683 N N . LEU A 1 90 ? 5.009 -8.285 -18.693 1.00 94.00 90 LEU A N 1
ATOM 684 C CA . LEU A 1 90 ? 6.193 -7.500 -18.338 1.00 94.00 90 LEU A CA 1
ATOM 685 C C . LEU A 1 90 ? 7.047 -8.199 -17.272 1.00 94.00 90 LEU A C 1
ATOM 687 O O . LEU A 1 90 ? 8.262 -8.292 -17.419 1.00 94.00 90 LEU A O 1
ATOM 691 N N . ALA A 1 91 ? 6.416 -8.715 -16.213 1.00 92.50 91 ALA A N 1
ATOM 692 C CA . ALA A 1 91 ? 7.122 -9.449 -15.169 1.00 92.50 91 ALA A CA 1
ATOM 693 C C . ALA A 1 91 ? 7.769 -10.727 -15.726 1.00 92.50 91 ALA A C 1
ATOM 695 O O . ALA A 1 91 ? 8.949 -10.958 -15.495 1.00 92.50 91 ALA A O 1
ATOM 696 N N . ARG A 1 92 ? 7.039 -11.516 -16.530 1.00 91.19 92 ARG A N 1
ATOM 697 C CA . ARG A 1 92 ? 7.586 -12.730 -17.166 1.00 91.19 92 ARG A CA 1
ATOM 698 C C . ARG A 1 92 ? 8.732 -12.433 -18.131 1.00 91.19 92 ARG A C 1
ATOM 700 O O . ARG A 1 92 ? 9.647 -13.245 -18.225 1.00 91.19 92 ARG A O 1
ATOM 707 N N . TYR A 1 93 ? 8.673 -11.309 -18.844 1.00 92.12 93 TYR A N 1
ATOM 708 C CA . TYR A 1 93 ? 9.737 -10.863 -19.741 1.00 92.12 93 TYR A CA 1
ATOM 709 C C . TYR A 1 93 ? 11.036 -10.619 -18.969 1.00 92.12 93 TYR A C 1
ATOM 711 O O . TYR A 1 93 ? 12.056 -11.212 -19.300 1.00 92.12 93 TYR A O 1
ATOM 719 N N . PHE A 1 94 ? 10.987 -9.819 -17.899 1.00 91.56 94 PHE A N 1
ATOM 720 C CA . PHE A 1 94 ? 12.175 -9.521 -17.090 1.00 91.56 94 PHE A CA 1
ATOM 721 C C . PHE A 1 94 ? 12.652 -10.697 -16.227 1.00 91.56 94 PHE A C 1
ATOM 723 O O . PHE A 1 94 ? 13.831 -10.771 -15.907 1.00 91.56 94 PHE A O 1
ATOM 730 N N . GLU A 1 95 ? 11.773 -11.649 -15.903 1.00 89.12 95 GLU A N 1
ATOM 731 C CA . GLU A 1 95 ? 12.147 -12.933 -15.287 1.00 89.12 95 GLU A CA 1
ATOM 732 C C . GLU A 1 95 ? 12.737 -13.940 -16.299 1.00 89.12 95 GLU A C 1
ATOM 734 O O . GLU A 1 95 ? 13.038 -15.070 -15.927 1.00 89.12 95 GLU A O 1
ATOM 739 N N . GLY A 1 96 ? 12.846 -13.590 -17.589 1.00 85.50 96 GLY A N 1
ATOM 740 C CA . GLY A 1 96 ? 13.399 -14.471 -18.625 1.00 85.50 96 GLY A CA 1
ATOM 741 C C . GLY A 1 96 ? 12.511 -15.665 -19.003 1.00 85.50 96 GLY A C 1
ATOM 742 O O . GLY A 1 96 ? 12.961 -16.579 -19.687 1.00 85.50 96 GLY A O 1
ATOM 743 N N . LYS A 1 97 ? 11.236 -15.672 -18.591 1.00 83.75 97 LYS A N 1
ATOM 744 C CA . LYS A 1 97 ? 10.286 -16.778 -18.840 1.00 83.75 97 LYS A CA 1
ATOM 745 C C . LYS A 1 97 ? 9.671 -16.753 -20.239 1.00 83.75 97 LYS A C 1
ATOM 747 O O . LYS A 1 97 ? 9.027 -17.717 -20.642 1.00 83.75 97 LYS A O 1
ATOM 752 N N . ILE A 1 98 ? 9.817 -15.645 -20.963 1.00 76.75 98 ILE A N 1
ATOM 753 C CA . ILE A 1 98 ? 9.401 -15.527 -22.363 1.00 76.75 98 ILE A CA 1
ATOM 754 C C . ILE A 1 98 ? 10.605 -15.924 -23.214 1.00 76.75 98 ILE A C 1
ATOM 756 O O . ILE A 1 98 ? 11.388 -15.082 -23.639 1.00 76.75 98 ILE A O 1
ATOM 760 N N . THR A 1 99 ? 10.793 -17.226 -23.400 1.00 56.25 99 THR A N 1
ATOM 761 C CA . THR A 1 99 ? 11.836 -17.745 -24.286 1.00 56.25 99 THR A CA 1
ATOM 762 C C . THR A 1 99 ? 11.463 -17.471 -25.747 1.00 56.25 99 THR A C 1
ATOM 764 O O . THR A 1 99 ? 10.315 -17.743 -26.122 1.00 56.25 99 THR A O 1
ATOM 767 N N . PRO A 1 100 ? 12.386 -16.992 -26.599 1.00 47.59 100 PRO A N 1
ATOM 768 C CA . PRO A 1 100 ? 12.212 -17.109 -28.041 1.00 47.59 100 PRO A CA 1
ATOM 769 C C . PRO A 1 100 ? 12.075 -18.590 -28.420 1.00 47.59 100 PRO A C 1
ATOM 771 O O . PRO A 1 100 ? 12.776 -19.450 -27.885 1.00 47.59 100 PRO A O 1
ATOM 774 N N . PHE A 1 101 ? 11.150 -18.899 -29.328 1.00 40.31 101 PHE A N 1
ATOM 775 C CA . PHE A 1 101 ? 11.119 -20.197 -29.998 1.00 40.31 101 PHE A CA 1
ATOM 776 C C . PHE A 1 101 ? 12.325 -20.286 -30.940 1.00 40.31 101 PHE A C 1
ATOM 778 O O . PHE A 1 101 ? 12.217 -19.898 -32.096 1.00 40.31 101 PHE A O 1
ATOM 785 N N . SER A 1 102 ? 13.453 -20.796 -30.452 1.00 35.25 102 SER A N 1
ATOM 786 C CA . SER A 1 102 ? 14.376 -21.625 -31.234 1.00 35.25 102 SER A CA 1
ATOM 787 C C . SER A 1 102 ? 15.465 -22.189 -30.329 1.00 35.25 102 SER A C 1
ATOM 789 O O . SER A 1 102 ? 16.086 -21.481 -29.537 1.00 35.25 102 SER A O 1
ATOM 791 N N . GLU A 1 103 ? 15.642 -23.496 -30.463 1.00 38.34 103 GLU A N 1
ATOM 792 C CA . GLU A 1 103 ? 16.728 -24.310 -29.939 1.00 38.34 103 GLU A CA 1
ATOM 793 C C . GLU A 1 103 ? 18.102 -23.697 -30.251 1.00 38.34 103 GLU A C 1
ATOM 795 O O . GLU A 1 103 ? 18.244 -22.977 -31.232 1.00 38.34 103 GLU A O 1
ATOM 800 N N . MET A 1 104 ? 19.073 -24.002 -29.382 1.00 40.03 104 MET A N 1
ATOM 801 C CA . MET A 1 104 ? 20.524 -23.982 -29.613 1.00 40.03 104 MET A CA 1
ATOM 802 C C . MET A 1 104 ? 21.011 -23.099 -30.768 1.00 40.03 104 MET A C 1
ATOM 804 O O . MET A 1 104 ? 21.013 -23.553 -31.898 1.00 40.03 104 MET A O 1
ATOM 808 N N . ASP A 1 105 ? 21.535 -21.915 -30.451 1.00 33.50 105 ASP A N 1
ATOM 809 C CA . ASP A 1 105 ? 22.786 -21.451 -31.053 1.00 33.50 105 ASP A CA 1
ATOM 810 C C . ASP A 1 105 ? 23.441 -20.403 -30.145 1.00 33.50 105 ASP A C 1
ATOM 812 O O . ASP A 1 105 ? 22.940 -19.305 -29.886 1.00 33.50 105 ASP A O 1
ATOM 816 N N . THR A 1 106 ? 24.583 -20.802 -29.595 1.00 40.69 106 THR A N 1
ATOM 817 C CA . THR A 1 106 ? 25.630 -19.915 -29.104 1.00 40.69 106 THR A CA 1
ATOM 818 C C . THR A 1 106 ? 26.127 -19.060 -30.261 1.00 40.69 106 THR A C 1
ATOM 820 O O . THR A 1 106 ? 27.033 -19.474 -30.973 1.00 40.69 106 THR A O 1
ATOM 823 N N . GLU A 1 107 ? 25.585 -17.858 -30.413 1.00 32.97 107 GLU A N 1
ATOM 824 C CA . GLU A 1 107 ? 26.283 -16.777 -31.103 1.00 32.97 107 GLU A CA 1
ATOM 825 C C . GLU A 1 107 ? 26.233 -15.516 -30.234 1.00 32.97 107 GLU A C 1
ATOM 827 O O . GLU A 1 107 ? 25.180 -14.932 -29.946 1.00 32.97 107 GLU A O 1
ATOM 832 N N . GLU A 1 108 ? 27.414 -15.139 -29.743 1.00 35.06 108 GLU A N 1
ATOM 833 C CA . GLU A 1 108 ? 27.694 -13.810 -29.222 1.00 35.06 108 GLU A CA 1
ATOM 834 C C . GLU A 1 108 ? 27.277 -12.787 -30.285 1.00 35.06 108 GLU A C 1
ATOM 836 O O . GLU A 1 108 ? 27.737 -12.821 -31.425 1.00 35.06 108 GLU A O 1
ATOM 841 N N . VAL A 1 109 ? 26.371 -11.879 -29.924 1.00 34.94 109 VAL A N 1
ATOM 842 C CA . VAL A 1 109 ? 26.025 -10.746 -30.787 1.00 34.94 109 VAL A CA 1
ATOM 843 C C . VAL A 1 109 ? 27.275 -9.864 -30.880 1.00 34.94 109 VAL A C 1
ATOM 845 O O . VAL A 1 109 ? 27.760 -9.448 -29.825 1.00 34.94 109 VAL A O 1
ATOM 848 N N . PRO A 1 110 ? 27.799 -9.545 -32.080 1.00 33.47 110 PRO A N 1
ATOM 849 C CA . PRO A 1 110 ? 28.961 -8.678 -32.195 1.00 33.47 110 PRO A CA 1
ATOM 850 C C . PRO A 1 110 ? 28.614 -7.290 -31.660 1.00 33.47 110 PRO A C 1
ATOM 852 O O . PRO A 1 110 ? 27.550 -6.741 -31.972 1.00 33.47 110 PRO A O 1
ATOM 855 N N . GLU A 1 111 ? 29.523 -6.719 -30.872 1.00 32.53 111 GLU A N 1
ATOM 856 C CA . GLU A 1 111 ? 29.498 -5.312 -30.488 1.00 32.53 111 GLU A CA 1
ATOM 857 C C . GLU A 1 111 ? 29.245 -4.446 -31.730 1.00 32.53 111 GLU A C 1
ATOM 859 O O . GLU A 1 111 ? 29.948 -4.536 -32.740 1.00 32.53 111 GLU A O 1
ATOM 864 N N . LYS A 1 112 ? 28.202 -3.611 -31.673 1.00 35.88 112 LYS A N 1
ATOM 865 C CA . LYS A 1 112 ? 27.945 -2.600 -32.698 1.00 35.88 112 LYS A CA 1
ATOM 866 C C . LYS A 1 112 ? 29.136 -1.648 -32.716 1.00 35.88 112 LYS A C 1
ATOM 868 O O . LYS A 1 112 ? 29.287 -0.841 -31.806 1.00 35.88 112 LYS A O 1
ATOM 873 N N . SER A 1 113 ? 29.943 -1.736 -33.766 1.00 31.31 113 SER A N 1
ATOM 874 C CA . SER A 1 113 ? 30.973 -0.758 -34.093 1.00 31.31 113 SER A CA 1
ATOM 875 C C . SER A 1 113 ? 30.366 0.646 -34.110 1.00 31.31 113 SER A C 1
ATOM 877 O O . SER A 1 113 ? 29.471 0.927 -34.915 1.00 31.31 113 SER A O 1
ATOM 879 N N . GLU A 1 114 ? 30.850 1.518 -33.228 1.00 35.84 114 GLU A N 1
ATOM 880 C CA . GLU A 1 114 ? 30.614 2.955 -33.298 1.00 35.84 114 GLU A CA 1
ATOM 881 C C . GLU A 1 114 ? 31.095 3.454 -34.664 1.00 35.84 114 GLU A C 1
ATOM 883 O O . GLU A 1 114 ? 32.280 3.412 -34.993 1.00 35.84 114 GLU A O 1
ATOM 888 N N . VAL A 1 115 ? 30.158 3.884 -35.505 1.00 38.44 115 VAL A N 1
ATOM 889 C CA . VAL A 1 115 ? 30.494 4.529 -36.772 1.00 38.44 115 VAL A CA 1
ATOM 890 C C . VAL A 1 115 ? 31.084 5.895 -36.424 1.00 38.44 115 VAL A C 1
ATOM 892 O O . VAL A 1 115 ? 30.364 6.767 -35.940 1.00 38.44 115 VAL A O 1
ATOM 895 N N . ASN A 1 116 ? 32.387 6.081 -36.651 1.00 37.44 116 ASN A N 1
ATOM 896 C CA . ASN A 1 116 ? 33.067 7.369 -36.515 1.00 37.44 116 ASN A CA 1
ATOM 897 C C . ASN A 1 116 ? 32.401 8.408 -37.433 1.00 37.44 116 ASN A C 1
ATOM 899 O O . ASN A 1 116 ? 32.657 8.471 -38.634 1.00 37.44 116 ASN A O 1
ATOM 903 N N . ILE A 1 117 ? 31.550 9.253 -36.846 1.00 44.75 117 ILE A N 1
ATOM 904 C CA . ILE A 1 117 ? 30.775 10.316 -37.515 1.00 44.75 117 ILE A CA 1
ATOM 905 C C . ILE A 1 117 ? 31.694 11.325 -38.239 1.00 44.75 117 ILE A C 1
ATOM 907 O O . ILE A 1 117 ? 31.268 12.021 -39.157 1.00 44.75 117 ILE A O 1
ATOM 911 N N . ILE A 1 118 ? 32.974 11.376 -37.862 1.00 47.69 118 ILE A N 1
ATOM 912 C CA . ILE A 1 118 ? 33.956 12.345 -38.356 1.00 47.69 118 ILE A CA 1
ATOM 913 C C . ILE A 1 118 ? 34.476 11.969 -39.758 1.00 47.69 118 ILE A C 1
ATOM 915 O O . ILE A 1 118 ? 34.610 12.843 -40.608 1.00 47.69 118 ILE A O 1
ATOM 919 N N . GLU A 1 119 ? 34.679 10.682 -40.059 1.00 47.78 119 GLU A N 1
ATOM 920 C CA . GLU A 1 119 ? 35.238 10.254 -41.358 1.00 47.78 119 GLU A CA 1
ATOM 921 C C . GLU A 1 119 ? 34.213 10.310 -42.504 1.00 47.78 119 GLU A C 1
ATOM 923 O O . GLU A 1 119 ? 34.574 10.485 -43.670 1.00 47.78 119 GLU A O 1
ATOM 928 N N . ALA A 1 120 ? 32.919 10.203 -42.184 1.00 44.75 120 ALA A N 1
ATOM 929 C CA . ALA A 1 120 ? 31.838 10.327 -43.163 1.00 44.75 120 ALA A CA 1
ATOM 930 C C . ALA A 1 120 ? 31.587 11.788 -43.589 1.00 44.75 120 ALA A C 1
ATOM 932 O O . ALA A 1 120 ? 31.079 12.026 -44.685 1.00 44.75 120 ALA A O 1
ATOM 933 N N . ALA A 1 121 ? 31.963 12.761 -42.752 1.00 46.78 121 ALA A N 1
ATOM 934 C CA . ALA A 1 121 ? 31.753 14.183 -43.016 1.00 46.78 121 ALA A CA 1
ATOM 935 C C . ALA A 1 121 ? 32.780 14.776 -44.001 1.00 46.78 121 ALA A C 1
ATOM 937 O O . ALA A 1 121 ? 32.444 15.689 -44.751 1.00 46.78 121 ALA A O 1
ATOM 938 N N . GLU A 1 122 ? 34.006 14.245 -44.062 1.00 47.69 122 GLU A N 1
ATOM 939 C CA . GLU A 1 122 ? 35.070 14.795 -44.923 1.00 47.69 122 GLU A CA 1
ATOM 940 C C . GLU A 1 122 ? 34.926 14.437 -46.414 1.00 47.69 122 GLU A C 1
ATOM 942 O O . GLU A 1 122 ? 35.549 15.072 -47.263 1.00 47.69 122 GLU A O 1
ATOM 947 N N . LYS A 1 123 ? 34.093 13.446 -46.767 1.00 50.50 123 LYS A N 1
ATOM 948 C CA . LYS A 1 123 ? 33.937 12.972 -48.159 1.00 50.50 123 LYS A CA 1
ATOM 949 C C . LYS A 1 123 ? 32.685 13.474 -48.885 1.00 50.50 123 LYS A C 1
ATOM 951 O O . LYS A 1 123 ? 32.514 13.159 -50.062 1.00 50.50 123 LYS A O 1
ATOM 956 N N . ALA A 1 124 ? 31.824 14.259 -48.239 1.00 49.78 124 ALA A N 1
ATOM 957 C CA . ALA A 1 124 ? 30.601 14.770 -48.855 1.00 49.78 124 ALA A CA 1
ATOM 958 C C . ALA A 1 124 ? 30.816 16.181 -49.435 1.00 49.78 124 ALA A C 1
ATOM 960 O O . ALA A 1 124 ? 30.666 17.191 -48.751 1.00 49.78 124 ALA A O 1
ATOM 961 N N . TYR A 1 125 ? 31.162 16.256 -50.724 1.00 44.06 125 TYR A N 1
ATOM 962 C CA . TYR A 1 125 ? 31.089 17.497 -51.500 1.00 44.06 125 TYR A CA 1
ATOM 963 C C . TYR A 1 125 ? 29.632 18.003 -51.535 1.00 44.06 125 TYR A C 1
ATOM 965 O O . TYR A 1 125 ? 28.742 17.341 -52.060 1.00 44.06 125 TYR A O 1
ATOM 973 N N . LEU A 1 126 ? 29.405 19.196 -50.981 1.00 57.69 126 LEU A N 1
ATOM 974 C CA . LEU A 1 126 ? 28.098 19.785 -50.643 1.00 57.69 126 LEU A CA 1
ATOM 975 C C . LEU A 1 126 ? 27.211 20.244 -51.827 1.00 57.69 126 LEU A C 1
ATOM 977 O O . LEU A 1 126 ? 26.209 20.915 -51.598 1.00 57.69 126 LEU A O 1
ATOM 981 N N . LEU A 1 127 ? 27.580 19.975 -53.084 1.00 53.28 127 LEU A N 1
ATOM 982 C CA . LEU A 1 127 ? 26.943 20.609 -54.255 1.00 53.28 127 LEU A CA 1
ATOM 983 C C . LEU A 1 127 ? 26.093 19.674 -55.128 1.00 53.28 127 LEU A C 1
ATOM 985 O O . LEU A 1 127 ? 25.467 20.145 -56.072 1.00 53.28 127 LEU A O 1
ATOM 989 N N . GLU A 1 128 ? 25.981 18.390 -54.782 1.00 53.69 128 GLU A N 1
ATOM 990 C CA . GLU A 1 128 ? 25.073 17.449 -55.455 1.00 53.69 128 GLU A CA 1
ATOM 991 C C . GLU A 1 128 ? 24.304 16.586 -54.439 1.00 53.69 128 GLU A C 1
ATOM 993 O O . GLU A 1 128 ? 24.401 15.359 -54.423 1.00 53.69 128 GLU A O 1
ATOM 998 N N . GLU A 1 129 ? 23.499 17.209 -53.573 1.00 50.44 129 GLU A N 1
ATOM 999 C CA . GLU A 1 129 ? 22.491 16.462 -52.809 1.00 50.44 129 GLU A CA 1
ATOM 1000 C C . GLU A 1 129 ? 21.355 16.018 -53.741 1.00 50.44 129 GLU A C 1
ATOM 1002 O O . GLU A 1 129 ? 20.360 16.711 -53.954 1.00 50.44 129 GLU A O 1
ATOM 1007 N N . THR A 1 130 ? 21.475 14.814 -54.301 1.00 45.94 130 THR A N 1
ATOM 1008 C CA . THR A 1 130 ? 20.302 14.105 -54.816 1.00 45.94 130 THR A CA 1
ATOM 1009 C C . THR A 1 130 ? 19.545 13.533 -53.622 1.00 45.94 130 THR A C 1
ATOM 1011 O O . THR A 1 130 ? 19.949 12.520 -53.053 1.00 45.94 130 THR A O 1
ATOM 1014 N N . ILE A 1 131 ? 18.435 14.172 -53.235 1.00 54.34 131 ILE A N 1
ATOM 1015 C CA . ILE A 1 131 ? 17.522 13.669 -52.199 1.00 54.34 131 ILE A CA 1
ATOM 1016 C C . ILE A 1 131 ? 16.873 12.378 -52.717 1.00 54.34 131 ILE A C 1
ATOM 1018 O O . ILE A 1 131 ? 15.802 12.385 -53.321 1.00 54.34 131 ILE A O 1
ATOM 1022 N N . LYS A 1 132 ? 17.542 11.243 -52.512 1.00 53.50 132 LYS A N 1
ATOM 1023 C CA . LYS A 1 132 ? 16.938 9.923 -52.685 1.00 53.50 132 LYS A CA 1
ATOM 1024 C C . LYS A 1 132 ? 16.186 9.596 -51.392 1.00 53.50 132 LYS A C 1
ATOM 1026 O O . LYS A 1 132 ? 16.779 9.709 -50.317 1.00 53.50 132 LYS A O 1
ATOM 1031 N N . PRO A 1 133 ? 14.897 9.212 -51.442 1.00 51.00 133 PRO A N 1
ATOM 1032 C CA . PRO A 1 133 ? 14.203 8.736 -50.253 1.00 51.00 133 PRO A CA 1
ATOM 1033 C C . PRO A 1 133 ? 15.007 7.572 -49.672 1.00 51.00 133 PRO A C 1
ATOM 1035 O O . PRO A 1 133 ? 15.341 6.646 -50.411 1.00 51.00 133 PRO A O 1
ATOM 1038 N N . ARG A 1 134 ? 15.359 7.648 -48.379 1.00 52.50 134 ARG A N 1
ATOM 1039 C CA . ARG A 1 134 ? 16.107 6.593 -47.678 1.00 52.50 134 ARG A CA 1
ATOM 1040 C C . ARG A 1 134 ? 15.418 5.261 -47.962 1.00 52.50 134 ARG A C 1
ATOM 1042 O O . ARG A 1 134 ? 14.293 5.033 -47.518 1.00 52.50 134 ARG A O 1
ATOM 1049 N N . THR A 1 135 ? 16.051 4.431 -48.784 1.00 49.59 135 THR A N 1
ATOM 1050 C CA . THR A 1 135 ? 15.552 3.108 -49.157 1.00 49.59 135 THR A CA 1
ATOM 1051 C C . THR A 1 135 ? 15.294 2.314 -47.881 1.00 49.59 135 THR A C 1
ATOM 1053 O O . THR A 1 135 ? 16.118 2.352 -46.971 1.00 49.59 135 THR A O 1
ATOM 1056 N N . GLY A 1 136 ? 14.169 1.592 -47.798 1.00 54.19 136 GLY A N 1
ATOM 1057 C CA . GLY A 1 136 ? 13.670 0.919 -46.582 1.00 54.19 136 GLY A CA 1
ATOM 1058 C C . GLY A 1 136 ? 14.585 -0.133 -45.929 1.00 54.19 136 GLY A C 1
ATOM 1059 O O . GLY A 1 136 ? 14.147 -0.826 -45.023 1.00 54.19 136 GLY A O 1
ATOM 1060 N N . LYS A 1 137 ? 15.843 -0.253 -46.369 1.00 56.97 137 LYS A N 1
ATOM 1061 C CA . LYS A 1 137 ? 16.891 -1.123 -45.824 1.00 56.97 137 LYS A CA 1
ATOM 1062 C C . LYS A 1 137 ? 17.691 -0.500 -44.665 1.00 56.97 137 LYS A C 1
ATOM 1064 O O . LYS A 1 137 ? 18.393 -1.235 -43.987 1.00 56.97 137 LYS A O 1
ATOM 1069 N N . GLU A 1 138 ? 17.600 0.815 -44.437 1.00 61.34 138 GLU A N 1
ATOM 1070 C CA . GLU A 1 138 ? 18.380 1.525 -43.395 1.00 61.34 138 GLU A CA 1
ATOM 1071 C C . GLU A 1 138 ? 17.577 1.937 -42.151 1.00 61.34 138 GLU A C 1
ATOM 1073 O O . GLU A 1 138 ? 18.156 2.381 -41.161 1.00 61.34 138 GLU A O 1
ATOM 1078 N N . LEU A 1 139 ? 16.248 1.823 -42.171 1.00 72.38 139 LEU A N 1
ATOM 1079 C CA . LEU A 1 139 ? 15.417 2.224 -41.036 1.00 72.38 139 LEU A CA 1
ATOM 1080 C C . LEU A 1 139 ? 15.144 1.013 -40.145 1.00 72.38 139 LEU A C 1
ATOM 1082 O O . LEU A 1 139 ? 14.631 -0.002 -40.611 1.00 72.38 139 LEU A O 1
ATOM 1086 N N . ALA A 1 140 ? 15.469 1.139 -38.856 1.00 80.31 140 ALA A N 1
ATOM 1087 C CA . ALA A 1 140 ? 15.068 0.155 -37.860 1.00 80.31 140 ALA A CA 1
ATOM 1088 C C . ALA A 1 140 ? 13.531 0.016 -37.848 1.00 80.31 140 ALA A C 1
ATOM 1090 O O . ALA A 1 140 ? 12.828 1.020 -38.023 1.00 80.31 140 ALA A O 1
ATOM 1091 N N . PRO A 1 141 ? 12.997 -1.201 -37.651 1.00 83.88 141 PRO A N 1
ATOM 1092 C CA . PRO A 1 141 ? 11.557 -1.416 -37.603 1.00 83.88 141 PRO A CA 1
ATOM 1093 C C . PRO A 1 141 ? 10.929 -0.634 -36.442 1.00 83.88 141 PRO A C 1
ATOM 1095 O O . PRO A 1 141 ? 11.526 -0.499 -35.374 1.00 83.88 141 PRO A O 1
ATOM 1098 N N . LEU A 1 142 ? 9.708 -0.130 -36.647 1.00 84.56 142 LEU A N 1
ATOM 1099 C CA . LEU A 1 142 ? 8.977 0.632 -35.626 1.00 84.56 142 LEU A CA 1
ATOM 1100 C C . LEU A 1 142 ? 8.631 -0.228 -34.403 1.00 84.56 142 LEU A C 1
ATOM 1102 O O . LEU A 1 142 ? 8.666 0.255 -33.274 1.00 84.56 142 LEU A O 1
ATOM 1106 N N . LEU A 1 143 ? 8.282 -1.493 -34.642 1.00 87.69 143 LEU A N 1
ATOM 1107 C CA . LEU A 1 143 ? 7.933 -2.469 -33.620 1.00 87.69 143 LEU A CA 1
ATOM 1108 C C . LEU A 1 143 ? 8.825 -3.693 -33.786 1.00 87.69 143 LEU A C 1
ATOM 1110 O O . LEU A 1 143 ? 9.026 -4.178 -34.899 1.00 87.69 143 LEU A O 1
ATOM 1114 N N . VAL A 1 144 ? 9.327 -4.193 -32.666 1.00 88.44 144 VAL A N 1
ATOM 1115 C CA . VAL A 1 144 ? 10.069 -5.450 -32.588 1.00 88.44 144 VAL A CA 1
ATOM 1116 C C . VAL A 1 144 ? 9.252 -6.394 -31.709 1.00 88.44 144 VAL A C 1
ATOM 1118 O O . VAL A 1 144 ? 8.808 -5.966 -30.636 1.00 88.44 144 VAL A O 1
ATOM 1121 N N . PRO A 1 145 ? 9.008 -7.643 -32.138 1.00 88.12 145 PRO A N 1
ATOM 1122 C CA . PRO A 1 145 ? 8.382 -8.644 -31.289 1.00 88.12 145 PRO A CA 1
ATOM 1123 C C . PRO A 1 145 ? 9.134 -8.785 -29.964 1.00 88.12 145 PRO A C 1
ATOM 1125 O O . PRO A 1 145 ? 10.362 -8.796 -29.927 1.00 88.12 145 PRO A O 1
ATOM 1128 N N . LEU A 1 146 ? 8.399 -8.919 -28.859 1.00 87.69 146 LEU A N 1
ATOM 1129 C CA . LEU A 1 146 ? 9.006 -9.003 -27.527 1.00 87.69 146 LEU A CA 1
ATOM 1130 C C . LEU A 1 146 ? 9.939 -10.220 -27.384 1.00 87.69 146 LEU A C 1
ATOM 1132 O O . LEU A 1 146 ? 10.905 -10.159 -26.635 1.00 87.69 146 LEU A O 1
ATOM 1136 N N . SER A 1 147 ? 9.664 -11.296 -28.126 1.00 87.19 147 SER A N 1
ATOM 1137 C CA . SER A 1 147 ? 10.482 -12.512 -28.169 1.00 87.19 147 SER A CA 1
ATOM 1138 C C . SER A 1 147 ? 11.868 -12.297 -28.781 1.00 87.19 147 SER A C 1
ATOM 1140 O O . SER A 1 147 ? 12.803 -12.993 -28.403 1.00 87.19 147 SER A O 1
ATOM 1142 N N . ASP A 1 148 ? 12.016 -11.323 -29.681 1.00 87.31 148 ASP A N 1
ATOM 1143 C CA . ASP A 1 148 ? 13.265 -11.094 -30.420 1.00 87.31 148 ASP A CA 1
ATOM 1144 C C . ASP A 1 148 ? 14.240 -10.198 -29.635 1.00 87.31 148 ASP A C 1
ATOM 1146 O O . ASP A 1 148 ? 15.409 -10.048 -29.999 1.00 87.31 148 ASP A O 1
ATOM 1150 N N . ARG A 1 149 ? 13.775 -9.586 -28.538 1.00 87.75 149 ARG A N 1
ATOM 1151 C CA . ARG A 1 149 ? 14.577 -8.722 -27.670 1.00 87.75 149 ARG A CA 1
ATOM 1152 C C . ARG A 1 149 ? 14.999 -9.486 -26.418 1.00 87.75 149 ARG A C 1
ATOM 1154 O O . ARG A 1 149 ? 14.162 -9.947 -25.650 1.00 87.75 149 ARG A O 1
ATOM 1161 N N . LYS A 1 150 ? 16.307 -9.554 -26.161 1.00 87.25 150 LYS A N 1
ATOM 1162 C CA . LYS A 1 150 ? 16.829 -10.106 -24.902 1.00 87.25 150 LYS A CA 1
ATOM 1163 C C . LYS A 1 150 ? 16.461 -9.175 -23.726 1.00 87.25 150 LYS A C 1
ATOM 1165 O O . LYS A 1 150 ? 16.694 -7.968 -23.835 1.00 87.25 150 LYS A O 1
ATOM 1170 N N . PRO A 1 151 ? 15.875 -9.688 -22.629 1.00 88.31 151 PRO A N 1
ATOM 1171 C CA . PRO A 1 151 ? 15.562 -8.888 -21.448 1.00 88.31 151 PRO A CA 1
ATOM 1172 C C . PRO A 1 151 ? 16.816 -8.529 -20.648 1.00 88.31 151 PRO A C 1
ATOM 1174 O O . PRO A 1 151 ? 17.740 -9.331 -20.515 1.00 88.31 151 PRO A O 1
ATOM 1177 N N . GLU A 1 152 ? 16.823 -7.326 -20.079 1.00 89.56 152 GLU A N 1
ATOM 1178 C CA . GLU A 1 152 ? 17.760 -6.939 -19.029 1.00 89.56 152 GLU A CA 1
ATOM 1179 C C . GLU A 1 152 ? 17.475 -7.731 -17.746 1.00 89.56 152 GLU A C 1
ATOM 1181 O O . GLU A 1 152 ? 16.314 -7.929 -17.376 1.00 89.56 152 GLU A O 1
ATOM 1186 N N . LYS A 1 153 ? 18.529 -8.164 -17.046 1.00 86.38 153 LYS A N 1
ATOM 1187 C CA . LYS A 1 153 ? 18.390 -8.842 -15.753 1.00 86.38 153 LYS A CA 1
ATOM 1188 C C . LYS A 1 153 ? 18.037 -7.822 -14.675 1.00 86.38 153 LYS A C 1
ATOM 1190 O O . LYS A 1 153 ? 18.848 -6.959 -14.352 1.00 86.38 153 LYS A O 1
ATOM 1195 N N . LEU A 1 154 ? 16.838 -7.931 -14.113 1.00 92.62 154 LEU A N 1
ATOM 1196 C CA . LEU A 1 154 ? 16.341 -7.018 -13.086 1.00 92.62 154 LEU A CA 1
ATOM 1197 C C . LEU A 1 154 ? 16.024 -7.762 -11.788 1.00 92.62 154 LEU A C 1
ATOM 1199 O O . LEU A 1 154 ? 15.521 -8.880 -11.801 1.00 92.62 154 LEU A O 1
ATOM 1203 N N . HIS A 1 155 ? 16.244 -7.093 -10.658 1.00 93.12 155 HIS A N 1
ATOM 1204 C CA . HIS A 1 155 ? 15.948 -7.613 -9.321 1.00 93.12 155 HIS A CA 1
ATOM 1205 C C . HIS A 1 155 ? 14.553 -7.216 -8.836 1.00 93.12 155 HIS A C 1
ATOM 1207 O O . HIS A 1 155 ? 13.966 -7.893 -7.993 1.00 93.12 155 HIS A O 1
ATOM 1213 N N . TYR A 1 156 ? 14.014 -6.095 -9.322 1.00 94.56 156 TYR A N 1
ATOM 1214 C CA . TYR A 1 156 ? 12.704 -5.609 -8.904 1.00 94.56 156 TYR A CA 1
ATOM 1215 C C . TYR A 1 156 ? 12.009 -4.780 -9.983 1.00 94.56 156 TYR A C 1
ATOM 1217 O O . TYR A 1 156 ? 12.641 -4.148 -10.833 1.00 94.56 156 TYR A O 1
ATOM 1225 N N . ILE A 1 157 ? 10.682 -4.733 -9.888 1.00 96.06 157 ILE A N 1
ATOM 1226 C CA . ILE A 1 157 ? 9.837 -3.761 -10.579 1.00 96.06 157 ILE A CA 1
ATOM 1227 C C . ILE A 1 157 ? 9.147 -2.918 -9.517 1.00 96.06 157 ILE A C 1
ATOM 1229 O O . ILE A 1 157 ? 8.612 -3.450 -8.547 1.00 96.06 157 ILE A O 1
ATOM 1233 N N . GLY A 1 158 ? 9.112 -1.606 -9.692 1.00 96.94 158 GLY A N 1
ATOM 1234 C CA . GLY A 1 158 ? 8.377 -0.730 -8.794 1.00 96.94 158 GLY A CA 1
ATOM 1235 C C . GLY A 1 158 ? 7.526 0.299 -9.513 1.00 96.94 158 GLY A C 1
ATOM 1236 O O . GLY A 1 158 ? 7.608 0.485 -10.726 1.00 96.94 158 GLY A O 1
ATOM 1237 N N . VAL A 1 159 ? 6.659 0.950 -8.747 1.00 97.31 159 VAL A N 1
ATOM 1238 C CA . VAL A 1 159 ? 5.694 1.931 -9.254 1.00 97.31 159 VAL A CA 1
ATOM 1239 C C . VAL A 1 159 ? 5.579 3.067 -8.254 1.00 97.31 159 VAL A C 1
ATOM 1241 O O . VAL A 1 159 ? 5.604 2.831 -7.048 1.00 97.31 159 VAL A O 1
ATOM 1244 N N . SER A 1 160 ? 5.412 4.288 -8.757 1.00 95.75 160 SER A N 1
ATOM 1245 C CA . SER A 1 160 ? 5.072 5.471 -7.964 1.00 95.75 160 SER A CA 1
ATOM 1246 C C . SER A 1 160 ? 3.767 6.063 -8.490 1.00 95.75 160 SER A C 1
ATOM 1248 O O . SER A 1 160 ? 3.662 6.339 -9.686 1.00 95.75 160 SER A O 1
ATOM 1250 N N . PHE A 1 161 ? 2.756 6.211 -7.633 1.00 95.62 161 PHE A N 1
ATOM 1251 C CA . PHE A 1 161 ? 1.422 6.675 -8.030 1.00 95.62 161 PHE A CA 1
ATOM 1252 C C . PHE A 1 161 ? 0.689 7.383 -6.880 1.00 95.62 161 PHE A C 1
ATOM 1254 O O . PHE A 1 161 ? 1.063 7.250 -5.715 1.00 95.62 161 PHE A O 1
ATOM 1261 N N . GLY A 1 162 ? -0.362 8.141 -7.210 1.00 96.00 162 GLY A N 1
ATOM 1262 C CA . GLY A 1 162 ? -1.276 8.726 -6.226 1.00 96.00 162 GLY A CA 1
ATOM 1263 C C . GLY A 1 162 ? -2.152 7.650 -5.581 1.00 96.00 162 GLY A C 1
ATOM 1264 O O . GLY A 1 162 ? -2.786 6.846 -6.264 1.00 96.00 162 GLY A O 1
ATOM 1265 N N . LEU A 1 163 ? -2.125 7.569 -4.254 1.00 95.50 163 LEU A N 1
ATOM 1266 C CA . LEU A 1 163 ? -2.696 6.467 -3.495 1.00 95.50 163 LEU A CA 1
ATOM 1267 C C . LEU A 1 163 ? -4.227 6.490 -3.531 1.00 95.50 163 LEU A C 1
ATOM 1269 O O . LEU A 1 163 ? -4.875 7.221 -2.783 1.00 95.50 163 LEU A O 1
ATOM 1273 N N . THR A 1 164 ? -4.796 5.589 -4.327 1.00 94.88 164 THR A N 1
ATOM 1274 C CA . THR A 1 164 ? -6.230 5.286 -4.348 1.00 94.88 164 THR A CA 1
ATOM 1275 C C . THR A 1 164 ? -6.480 3.816 -4.023 1.00 94.88 164 THR A C 1
ATOM 1277 O O . THR A 1 164 ? -5.619 2.952 -4.219 1.00 94.88 164 THR A O 1
ATOM 1280 N N . LEU A 1 165 ? -7.682 3.502 -3.530 1.00 94.25 165 LEU A N 1
ATOM 1281 C CA . LEU A 1 165 ? -8.057 2.125 -3.194 1.00 94.25 165 LEU A CA 1
ATOM 1282 C C . LEU A 1 165 ? -8.057 1.207 -4.426 1.00 94.25 165 LEU A C 1
ATOM 1284 O O . LEU A 1 165 ? -7.674 0.042 -4.321 1.00 94.25 165 LEU A O 1
ATOM 1288 N N . GLU A 1 166 ? -8.480 1.723 -5.580 1.00 93.00 166 GLU A N 1
ATOM 1289 C CA . GLU A 1 166 ? -8.535 0.970 -6.835 1.00 93.00 166 GLU A CA 1
ATOM 1290 C C . GLU A 1 166 ? -7.134 0.608 -7.333 1.00 93.00 166 GLU A C 1
ATOM 1292 O O . GLU A 1 166 ? -6.853 -0.573 -7.550 1.00 93.00 166 GLU A O 1
ATOM 1297 N N . LEU A 1 167 ? -6.229 1.591 -7.422 1.00 93.88 167 LEU A N 1
ATOM 1298 C CA . LEU A 1 167 ? -4.855 1.353 -7.864 1.00 93.88 167 LEU A CA 1
ATOM 1299 C C . LEU A 1 167 ? -4.101 0.455 -6.885 1.00 93.88 167 LEU A C 1
ATOM 1301 O O . LEU A 1 167 ? -3.437 -0.488 -7.310 1.00 93.88 167 LEU A O 1
ATOM 1305 N N . LEU A 1 168 ? -4.248 0.670 -5.573 1.00 94.88 168 LEU A N 1
ATOM 1306 C CA . LEU A 1 168 ? -3.610 -0.197 -4.583 1.00 94.88 168 LEU A CA 1
ATOM 1307 C C . LEU A 1 168 ? -4.069 -1.656 -4.732 1.00 94.88 168 LEU A C 1
ATOM 1309 O O . LEU A 1 168 ? -3.245 -2.565 -4.691 1.00 94.88 168 LEU A O 1
ATOM 1313 N N . ARG A 1 169 ? -5.371 -1.904 -4.926 1.00 93.56 169 ARG A N 1
ATOM 1314 C CA . ARG A 1 169 ? -5.894 -3.263 -5.152 1.00 93.56 169 ARG A CA 1
ATOM 1315 C C . ARG A 1 169 ? -5.383 -3.866 -6.454 1.00 93.56 169 ARG A C 1
ATOM 1317 O O . ARG A 1 169 ? -5.017 -5.040 -6.457 1.00 93.56 169 ARG A O 1
ATOM 1324 N N . PHE A 1 170 ? -5.341 -3.075 -7.527 1.00 93.88 170 PHE A N 1
ATOM 1325 C CA . PHE A 1 170 ? -4.785 -3.499 -8.809 1.00 93.88 170 PHE A CA 1
ATOM 1326 C C . PHE A 1 170 ? -3.350 -4.001 -8.637 1.00 93.88 170 PHE A C 1
ATOM 1328 O O . PHE A 1 170 ? -3.050 -5.128 -9.019 1.00 93.88 170 PHE A O 1
ATOM 1335 N N . TRP A 1 171 ? -2.487 -3.216 -7.994 1.00 95.19 171 TRP A N 1
ATOM 1336 C CA . TRP A 1 171 ? -1.088 -3.592 -7.823 1.00 95.19 171 TRP A CA 1
ATOM 1337 C C . TRP A 1 171 ? -0.876 -4.740 -6.834 1.00 95.19 171 TRP A C 1
ATOM 1339 O O . TRP A 1 171 ? -0.063 -5.627 -7.092 1.00 95.19 171 TRP A O 1
ATOM 1349 N N . ARG A 1 172 ? -1.636 -4.785 -5.732 1.00 91.88 172 ARG A N 1
ATOM 1350 C CA . ARG A 1 172 ? -1.542 -5.894 -4.768 1.00 91.88 172 ARG A CA 1
ATOM 1351 C C . ARG A 1 172 ? -1.937 -7.235 -5.375 1.00 91.88 172 ARG A C 1
ATOM 1353 O O . ARG A 1 172 ? -1.301 -8.236 -5.068 1.00 91.88 172 ARG A O 1
ATOM 1360 N N . LYS A 1 173 ? -2.914 -7.257 -6.291 1.00 91.44 173 LYS A N 1
ATOM 1361 C CA . LYS A 1 173 ? -3.270 -8.466 -7.056 1.00 91.44 173 LYS A CA 1
ATOM 1362 C C . LYS A 1 173 ? -2.075 -9.042 -7.835 1.00 91.44 173 LYS A C 1
ATOM 1364 O O . LYS A 1 173 ? -2.047 -10.236 -8.102 1.00 91.44 173 LYS A O 1
ATOM 1369 N N . HIS A 1 174 ? -1.094 -8.204 -8.171 1.00 91.50 174 HIS A N 1
ATOM 1370 C CA . HIS A 1 174 ? 0.112 -8.564 -8.921 1.00 91.50 174 HIS A CA 1
ATOM 1371 C C . HIS A 1 174 ? 1.349 -8.810 -8.049 1.00 91.50 174 HIS A C 1
ATOM 1373 O O . HIS A 1 174 ? 2.462 -8.860 -8.581 1.00 91.50 174 HIS A O 1
ATOM 1379 N N . ASN A 1 175 ? 1.161 -8.981 -6.736 1.00 90.75 175 ASN A N 1
ATOM 1380 C CA . ASN A 1 175 ? 2.212 -9.189 -5.732 1.00 90.75 175 ASN A CA 1
ATOM 1381 C C . ASN A 1 175 ? 3.159 -7.994 -5.555 1.00 90.75 175 ASN A C 1
ATOM 1383 O O . ASN A 1 175 ? 4.325 -8.166 -5.210 1.00 90.75 175 ASN A O 1
ATOM 1387 N N . PHE A 1 176 ? 2.670 -6.774 -5.778 1.00 94.31 176 PHE A N 1
ATOM 1388 C CA . PHE A 1 176 ? 3.382 -5.580 -5.334 1.00 94.31 176 PHE A CA 1
ATOM 1389 C C . PHE A 1 176 ? 3.025 -5.266 -3.884 1.00 94.31 176 PHE A C 1
ATOM 1391 O O . PHE A 1 176 ? 1.854 -5.321 -3.498 1.00 94.31 176 PHE A O 1
ATOM 1398 N N . ALA A 1 177 ? 4.022 -4.856 -3.107 1.00 94.38 177 ALA A N 1
ATOM 1399 C CA . ALA A 1 177 ? 3.839 -4.419 -1.733 1.00 94.38 177 ALA A CA 1
ATOM 1400 C C . ALA A 1 177 ? 4.418 -3.005 -1.514 1.00 94.38 177 ALA A C 1
ATOM 1402 O O . ALA A 1 177 ? 5.439 -2.646 -2.106 1.00 94.38 177 ALA A O 1
ATOM 1403 N N . PRO A 1 178 ? 3.748 -2.159 -0.711 1.00 95.81 178 PRO A N 1
ATOM 1404 C CA . PRO A 1 178 ? 4.205 -0.802 -0.427 1.00 95.81 178 PRO A CA 1
ATOM 1405 C C . PRO A 1 178 ? 5.439 -0.788 0.471 1.00 95.81 178 PRO A C 1
ATOM 1407 O O . PRO A 1 178 ? 5.521 -1.548 1.431 1.00 95.81 178 PRO A O 1
ATOM 1410 N N . PHE A 1 179 ? 6.364 0.129 0.191 1.00 96.06 179 PHE A N 1
ATOM 1411 C CA . PHE A 1 179 ? 7.468 0.463 1.101 1.00 96.06 179 PHE A CA 1
ATOM 1412 C C . PHE A 1 179 ? 7.445 1.924 1.549 1.00 96.06 179 PHE A C 1
ATOM 1414 O O . PHE A 1 179 ? 8.121 2.284 2.511 1.00 96.06 179 PHE A O 1
ATOM 1421 N N . TYR A 1 180 ? 6.687 2.778 0.855 1.00 96.50 180 TYR A N 1
ATOM 1422 C CA . TYR A 1 180 ? 6.603 4.196 1.167 1.00 96.50 180 TYR A CA 1
ATOM 1423 C C . TYR A 1 180 ? 5.228 4.775 0.820 1.00 96.50 180 TYR A C 1
ATOM 1425 O O . TYR A 1 180 ? 4.651 4.484 -0.230 1.00 96.50 180 TYR A O 1
ATOM 1433 N N . ILE A 1 181 ? 4.729 5.637 1.708 1.00 96.56 181 ILE A N 1
ATOM 1434 C CA . ILE A 1 181 ? 3.564 6.499 1.500 1.00 96.56 181 ILE A CA 1
ATOM 1435 C C . ILE A 1 181 ? 3.933 7.880 2.046 1.00 96.56 181 ILE A C 1
ATOM 1437 O O . ILE A 1 181 ? 4.407 7.982 3.179 1.00 96.56 181 ILE A O 1
ATOM 1441 N N . SER A 1 182 ? 3.733 8.938 1.262 1.00 94.75 182 SER A N 1
ATOM 1442 C CA . SER A 1 182 ? 4.008 10.302 1.713 1.00 94.75 182 SER A CA 1
ATOM 1443 C C . SER A 1 182 ? 3.053 10.711 2.828 1.00 94.75 182 SER A C 1
ATOM 1445 O O . SER A 1 182 ? 1.854 10.475 2.745 1.00 94.75 182 SER A O 1
ATOM 1447 N N . GLU A 1 183 ? 3.559 11.362 3.872 1.00 92.69 183 GLU A N 1
ATOM 1448 C CA . GLU A 1 183 ? 2.709 11.875 4.955 1.00 92.69 183 GLU A CA 1
ATOM 1449 C C . GLU A 1 183 ? 1.858 13.064 4.507 1.00 92.69 183 GLU A C 1
ATOM 1451 O O . GLU A 1 183 ? 0.725 13.228 4.950 1.00 92.69 183 GLU A O 1
ATOM 1456 N N . ILE A 1 184 ? 2.400 13.877 3.601 1.00 91.94 184 ILE A N 1
ATOM 1457 C CA . ILE A 1 184 ? 1.725 15.050 3.056 1.00 91.94 184 ILE A CA 1
ATOM 1458 C C . ILE A 1 184 ? 1.105 14.652 1.710 1.00 91.94 184 ILE A C 1
ATOM 1460 O O . ILE A 1 184 ? 1.821 14.107 0.856 1.00 91.94 184 ILE A O 1
ATOM 1464 N N . PRO A 1 185 ? -0.205 14.878 1.513 1.00 93.19 185 PRO A N 1
ATOM 1465 C CA . PRO A 1 185 ? -0.839 14.667 0.222 1.00 93.19 185 PRO A CA 1
ATOM 1466 C C . PRO A 1 185 ? -0.360 15.710 -0.790 1.00 93.19 185 PRO A C 1
ATOM 1468 O O . PRO A 1 185 ? -0.021 16.842 -0.441 1.00 93.19 185 PRO A O 1
ATOM 1471 N N . SER A 1 186 ? -0.353 15.336 -2.064 1.00 91.56 186 SER A N 1
ATOM 1472 C CA . SER A 1 186 ? -0.047 16.264 -3.148 1.00 91.56 186 SER A CA 1
ATOM 1473 C C . SER A 1 186 ? -1.039 17.434 -3.144 1.00 91.56 186 SER A C 1
ATOM 1475 O O . SER A 1 186 ? -2.246 17.195 -3.082 1.00 91.56 186 SER A O 1
ATOM 1477 N N . PRO A 1 187 ? -0.583 18.693 -3.277 1.00 89.75 187 PRO A N 1
ATOM 1478 C CA . PRO A 1 187 ? -1.482 19.846 -3.323 1.00 89.75 187 PRO A CA 1
ATOM 1479 C C . PRO A 1 187 ? -2.363 19.860 -4.580 1.00 89.75 187 PRO A C 1
ATOM 1481 O O . PRO A 1 187 ? -3.388 20.532 -4.594 1.00 89.75 187 PRO A O 1
ATOM 1484 N N . VAL A 1 188 ? -1.970 19.133 -5.634 1.00 90.75 188 VAL A N 1
ATOM 1485 C CA . VAL A 1 188 ? -2.700 19.092 -6.909 1.00 90.75 188 VAL A CA 1
ATOM 1486 C C . VAL A 1 188 ? -3.822 18.058 -6.874 1.00 90.75 188 VAL A C 1
ATOM 1488 O O . VAL A 1 188 ? -4.936 18.352 -7.293 1.00 90.75 188 VAL A O 1
ATOM 1491 N N . THR A 1 189 ? -3.534 16.845 -6.394 1.00 89.88 189 THR A N 1
ATOM 1492 C CA . THR A 1 189 ? -4.496 15.728 -6.423 1.00 89.88 189 THR A CA 1
ATOM 1493 C C . THR A 1 189 ? -5.184 15.489 -5.083 1.00 89.88 189 THR A C 1
ATOM 1495 O O . THR A 1 189 ? -6.217 14.834 -5.043 1.00 89.88 189 THR A O 1
ATOM 1498 N N . GLY A 1 190 ? -4.622 15.982 -3.977 1.00 90.00 190 GLY A N 1
ATOM 1499 C CA . GLY A 1 190 ? -5.066 15.645 -2.623 1.00 90.00 190 GLY A CA 1
ATOM 1500 C C . GLY A 1 190 ? -4.717 14.214 -2.194 1.00 90.00 190 GLY A C 1
ATOM 1501 O O . GLY A 1 190 ? -5.073 13.803 -1.093 1.00 90.00 190 GLY A O 1
ATOM 1502 N N . GLU A 1 191 ? -4.008 13.455 -3.033 1.00 93.12 191 GLU A N 1
ATOM 1503 C CA . GLU A 1 191 ? -3.641 12.063 -2.775 1.00 93.12 191 GLU A CA 1
ATOM 1504 C C . GLU A 1 191 ? -2.219 11.963 -2.216 1.00 93.12 191 GLU A C 1
ATOM 1506 O O . GLU A 1 191 ? -1.324 12.722 -2.597 1.00 93.12 191 GLU A O 1
ATOM 1511 N N . HIS A 1 192 ? -1.989 10.990 -1.337 1.00 95.00 192 HIS A N 1
ATOM 1512 C CA . HIS A 1 192 ? -0.643 10.648 -0.881 1.00 95.00 192 HIS A CA 1
ATOM 1513 C C . HIS A 1 192 ? 0.123 9.944 -2.003 1.00 95.00 192 HIS A C 1
ATOM 1515 O O . HIS A 1 192 ? -0.416 9.055 -2.655 1.00 95.00 192 HIS A O 1
ATOM 1521 N N . SER A 1 193 ? 1.388 10.286 -2.218 1.00 95.44 193 SER A N 1
ATOM 1522 C CA . SER A 1 193 ? 2.244 9.539 -3.140 1.00 95.44 193 SER A CA 1
ATOM 1523 C C . SER A 1 193 ? 2.609 8.200 -2.509 1.00 95.44 193 SER A C 1
ATOM 1525 O O . SER A 1 193 ? 3.119 8.164 -1.390 1.00 95.44 193 SER A O 1
ATOM 1527 N N . CYS A 1 194 ? 2.375 7.099 -3.213 1.00 96.75 194 CYS A N 1
ATOM 1528 C CA . CYS A 1 194 ? 2.724 5.757 -2.770 1.00 96.75 194 CYS A CA 1
ATOM 1529 C C . CYS A 1 194 ? 3.749 5.139 -3.715 1.00 96.75 194 CYS A C 1
ATOM 1531 O O . CYS A 1 194 ? 3.582 5.184 -4.936 1.00 96.75 194 CYS A O 1
ATOM 1533 N N . MET A 1 195 ? 4.793 4.547 -3.134 1.00 97.25 195 MET A N 1
ATOM 1534 C CA . MET A 1 195 ? 5.742 3.716 -3.859 1.00 97.25 195 MET A CA 1
ATOM 1535 C C . MET A 1 195 ? 5.622 2.267 -3.403 1.00 97.25 195 MET A C 1
ATOM 1537 O O . MET A 1 195 ? 5.651 1.949 -2.207 1.00 97.25 195 MET A O 1
ATOM 1541 N N . ILE A 1 196 ? 5.482 1.395 -4.391 1.00 96.94 196 ILE A N 1
ATOM 1542 C CA . ILE A 1 196 ? 5.322 -0.045 -4.224 1.00 96.94 196 ILE A CA 1
ATOM 1543 C C . ILE A 1 196 ? 6.399 -0.771 -5.018 1.00 96.94 196 ILE A C 1
ATOM 1545 O O . ILE A 1 196 ? 6.891 -0.264 -6.029 1.00 96.94 196 ILE A O 1
ATOM 1549 N N . LEU A 1 197 ? 6.734 -1.971 -4.568 1.00 95.62 197 LEU A N 1
ATOM 1550 C CA . LEU A 1 197 ? 7.784 -2.787 -5.147 1.00 95.62 197 LEU A CA 1
ATOM 1551 C C . LEU A 1 197 ? 7.329 -4.241 -5.252 1.00 95.62 197 LEU A C 1
ATOM 1553 O O . LEU A 1 197 ? 6.629 -4.758 -4.380 1.00 95.62 197 LEU A O 1
ATOM 1557 N N . LYS A 1 198 ? 7.737 -4.884 -6.340 1.00 94.25 198 LYS A N 1
ATOM 1558 C CA . LYS A 1 198 ? 7.646 -6.315 -6.575 1.00 94.25 198 LYS A CA 1
ATOM 1559 C C . LYS A 1 198 ? 9.063 -6.844 -6.812 1.00 94.25 198 LYS A C 1
ATOM 1561 O O . LYS A 1 198 ? 9.686 -6.426 -7.791 1.00 94.25 198 LYS A O 1
ATOM 1566 N N . PRO A 1 199 ? 9.579 -7.735 -5.955 1.00 93.06 199 PRO A N 1
ATOM 1567 C CA . PRO A 1 199 ? 10.824 -8.430 -6.246 1.00 93.06 199 PRO A CA 1
ATOM 1568 C C . PRO A 1 199 ? 10.605 -9.382 -7.428 1.00 93.06 199 PRO A C 1
ATOM 1570 O O . PRO A 1 199 ? 9.538 -9.985 -7.560 1.00 93.06 199 PRO A O 1
ATOM 1573 N N . LEU A 1 200 ? 11.604 -9.490 -8.296 1.00 90.12 200 LEU A N 1
ATOM 1574 C CA . LEU A 1 200 ? 11.633 -10.469 -9.376 1.00 90.12 200 LEU A CA 1
ATOM 1575 C C . LEU A 1 200 ? 12.507 -11.653 -8.968 1.00 90.12 200 LEU A C 1
ATOM 1577 O O . LEU A 1 200 ? 13.467 -11.500 -8.212 1.00 90.12 200 LEU A O 1
ATOM 1581 N N . SER A 1 201 ? 12.170 -12.836 -9.475 1.00 83.50 201 SER A N 1
ATOM 1582 C C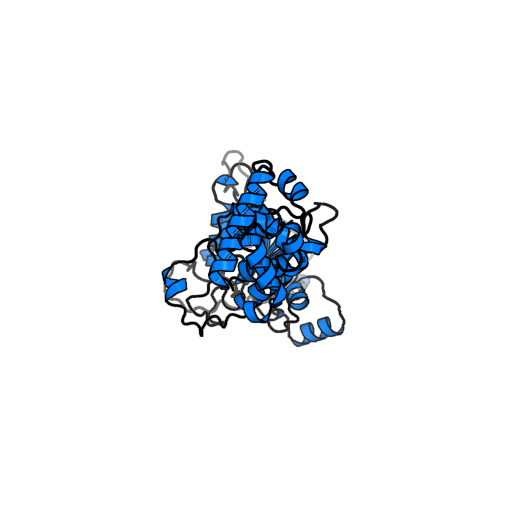A . SER A 1 201 ? 13.045 -14.000 -9.355 1.00 83.50 201 SER A CA 1
ATOM 1583 C C . SER A 1 201 ? 14.280 -13.792 -10.231 1.00 83.50 201 SER A C 1
ATOM 1585 O O . SER A 1 201 ? 14.144 -13.605 -11.438 1.00 83.50 201 SER A O 1
ATOM 1587 N N . ASN A 1 202 ? 15.462 -13.835 -9.624 1.00 76.38 202 ASN A N 1
ATOM 1588 C CA . ASN A 1 202 ? 16.750 -13.794 -10.310 1.00 76.38 202 ASN A CA 1
ATOM 1589 C C . ASN A 1 202 ? 17.693 -14.811 -9.645 1.00 76.38 202 ASN A C 1
ATOM 1591 O O . ASN A 1 202 ? 17.558 -15.070 -8.449 1.00 76.38 202 ASN A O 1
ATOM 1595 N N . ASP A 1 203 ? 18.643 -15.358 -10.400 1.00 71.00 203 ASP A N 1
ATOM 1596 C CA . ASP A 1 203 ? 19.606 -16.359 -9.914 1.00 71.00 203 ASP A CA 1
ATOM 1597 C C . ASP A 1 203 ? 20.559 -15.781 -8.848 1.00 71.00 203 ASP A C 1
ATOM 1599 O O . ASP A 1 203 ? 21.108 -16.517 -8.032 1.00 71.00 203 ASP A O 1
ATOM 1603 N N . ASP A 1 204 ? 20.727 -14.454 -8.831 1.00 72.94 204 ASP A N 1
ATOM 1604 C CA . ASP A 1 204 ? 21.659 -13.743 -7.946 1.00 72.94 204 ASP A CA 1
ATOM 1605 C C . ASP A 1 204 ? 21.201 -13.687 -6.474 1.00 72.94 204 ASP A C 1
ATOM 1607 O O . ASP A 1 204 ? 22.013 -13.447 -5.579 1.00 72.94 204 ASP A O 1
ATOM 1611 N N . ILE A 1 205 ? 19.902 -13.869 -6.203 1.00 73.88 205 ILE A N 1
ATOM 1612 C CA . ILE A 1 205 ? 19.326 -13.787 -4.853 1.00 73.88 205 ILE A CA 1
ATOM 1613 C C . ILE A 1 205 ? 18.541 -15.071 -4.583 1.00 73.88 205 ILE A C 1
ATOM 1615 O O . ILE A 1 205 ? 17.462 -15.270 -5.137 1.00 73.88 205 ILE A O 1
ATOM 1619 N N . GLU A 1 206 ? 19.052 -15.920 -3.685 1.00 63.28 206 GLU A N 1
ATOM 1620 C CA . GLU A 1 206 ? 18.370 -17.147 -3.266 1.00 63.28 206 GLU A CA 1
ATOM 1621 C C . GLU A 1 206 ? 16.985 -16.824 -2.681 1.00 63.28 206 GLU A C 1
ATOM 1623 O O . GLU A 1 206 ? 16.850 -16.316 -1.564 1.00 63.28 206 GLU A O 1
ATOM 1628 N N . SER A 1 207 ? 15.925 -17.124 -3.433 1.00 58.75 207 SER A N 1
ATOM 1629 C CA . SER A 1 207 ? 14.570 -17.081 -2.897 1.00 58.75 207 SER A CA 1
ATOM 1630 C C . SER A 1 207 ? 14.333 -18.336 -2.062 1.00 58.75 207 SER A C 1
ATOM 1632 O O . SER A 1 207 ? 14.263 -19.442 -2.604 1.00 58.75 207 SER A O 1
ATOM 1634 N N . THR A 1 208 ? 14.141 -18.188 -0.753 1.00 54.41 208 THR A N 1
ATOM 1635 C CA . THR A 1 208 ? 13.494 -19.226 0.054 1.00 54.41 208 THR A CA 1
ATOM 1636 C C . THR A 1 208 ? 12.106 -19.463 -0.539 1.00 54.41 208 THR A C 1
ATOM 1638 O O . THR A 1 208 ? 11.242 -18.592 -0.481 1.00 54.41 208 THR A O 1
ATOM 1641 N N . GLY A 1 209 ? 11.898 -20.624 -1.170 1.00 51.66 209 GLY A N 1
ATOM 1642 C CA . GLY A 1 209 ? 10.769 -20.911 -2.071 1.00 51.66 209 GLY A CA 1
ATOM 1643 C C . GLY A 1 209 ? 9.348 -20.773 -1.496 1.00 51.66 209 GLY A C 1
ATOM 1644 O O . GLY A 1 209 ? 8.383 -21.048 -2.202 1.00 51.66 209 GLY A O 1
ATOM 1645 N N . SER A 1 210 ? 9.193 -20.351 -0.239 1.00 57.34 210 SER A N 1
ATOM 1646 C CA . SER A 1 210 ? 7.909 -20.050 0.395 1.00 57.34 210 SER A CA 1
ATOM 1647 C C . SER A 1 210 ? 7.543 -18.561 0.424 1.00 57.34 210 SER A C 1
ATOM 1649 O O . SER A 1 210 ? 6.361 -18.257 0.579 1.00 57.34 210 SER A O 1
ATOM 1651 N N . ASP A 1 211 ? 8.504 -17.631 0.322 1.00 67.94 211 ASP A N 1
ATOM 1652 C CA . ASP A 1 211 ? 8.245 -16.205 0.567 1.00 67.94 211 ASP A CA 1
ATOM 1653 C C . ASP A 1 211 ? 8.197 -15.396 -0.738 1.00 67.94 211 ASP A C 1
ATOM 1655 O O . ASP A 1 211 ? 9.219 -15.084 -1.347 1.00 67.94 211 ASP A O 1
ATOM 1659 N N . GLN A 1 212 ? 6.986 -15.028 -1.172 1.00 72.12 212 GLN A N 1
ATOM 1660 C CA . GLN A 1 212 ? 6.750 -14.284 -2.422 1.00 72.12 212 GLN A CA 1
ATOM 1661 C C . GLN A 1 212 ? 7.435 -12.908 -2.447 1.00 72.12 212 GLN A C 1
ATOM 1663 O O . GLN A 1 212 ? 7.642 -12.345 -3.519 1.00 72.12 212 GLN A O 1
ATOM 1668 N N . LEU A 1 213 ? 7.757 -12.355 -1.274 1.00 80.88 213 LEU A N 1
ATOM 1669 C CA . LEU A 1 213 ? 8.427 -11.064 -1.137 1.00 80.88 213 LEU A CA 1
ATOM 1670 C C . LEU A 1 213 ? 9.954 -11.185 -1.009 1.00 80.88 213 LEU A C 1
ATOM 1672 O O . LEU A 1 213 ? 10.619 -10.154 -1.021 1.00 80.88 213 LEU A O 1
ATOM 1676 N N . GLY A 1 214 ? 10.520 -12.395 -0.919 1.00 85.56 214 GLY A N 1
ATOM 1677 C CA . GLY A 1 214 ? 11.970 -12.632 -0.899 1.00 85.56 214 GLY A CA 1
ATOM 1678 C C . GLY A 1 214 ? 12.746 -11.648 -0.012 1.00 85.56 214 GLY A C 1
ATOM 1679 O O . GLY A 1 214 ? 12.410 -11.446 1.155 1.00 85.56 214 GLY A O 1
ATOM 1680 N N . PHE A 1 215 ? 13.747 -10.970 -0.587 1.00 87.44 215 PHE A N 1
ATOM 1681 C CA . PHE A 1 215 ? 14.575 -9.976 0.115 1.00 87.44 215 PHE A CA 1
ATOM 1682 C C . PHE A 1 215 ? 13.799 -8.745 0.626 1.00 87.44 215 PHE A C 1
ATOM 1684 O O . PHE A 1 215 ? 14.280 -8.028 1.501 1.00 87.44 215 PHE A O 1
ATOM 1691 N N . PHE A 1 216 ? 12.611 -8.472 0.083 1.00 90.62 216 PHE A N 1
ATOM 1692 C CA . PHE A 1 216 ? 11.794 -7.310 0.423 1.00 90.62 216 PHE A CA 1
ATOM 1693 C C . PHE A 1 216 ? 10.907 -7.541 1.664 1.00 90.62 216 PHE A C 1
ATOM 1695 O O . PHE A 1 216 ? 10.343 -6.592 2.213 1.00 90.62 216 PHE A O 1
ATOM 1702 N N . SER A 1 217 ? 10.797 -8.779 2.158 1.00 89.69 217 SER A N 1
ATOM 1703 C CA . SER A 1 217 ? 9.891 -9.130 3.259 1.00 89.69 217 SER A CA 1
ATOM 1704 C C . SER A 1 217 ? 10.204 -8.390 4.568 1.00 89.69 217 SER A C 1
ATOM 1706 O O . SER A 1 217 ? 9.288 -7.867 5.209 1.00 89.69 217 SER A O 1
ATOM 1708 N N . SER A 1 218 ? 11.480 -8.275 4.946 1.00 90.31 218 SER A N 1
ATOM 1709 C CA . SER A 1 218 ? 11.925 -7.573 6.161 1.00 90.31 218 SER A CA 1
ATOM 1710 C C . SER A 1 218 ? 11.593 -6.077 6.112 1.00 90.31 218 SER A C 1
ATOM 1712 O O . SER A 1 218 ? 11.013 -5.533 7.056 1.00 90.31 218 SER A O 1
ATOM 1714 N N . PHE A 1 219 ? 11.870 -5.432 4.978 1.00 92.62 219 PHE A N 1
ATOM 1715 C CA . PHE A 1 219 ? 11.555 -4.026 4.725 1.00 92.62 219 PHE A CA 1
ATOM 1716 C C . PHE A 1 219 ? 10.049 -3.769 4.726 1.00 92.62 219 PHE A C 1
ATOM 1718 O O . PHE A 1 219 ? 9.586 -2.770 5.278 1.00 92.62 219 PHE A O 1
ATOM 1725 N N . TYR A 1 220 ? 9.264 -4.696 4.174 1.00 92.00 220 TYR A N 1
ATOM 1726 C CA . TYR A 1 220 ? 7.811 -4.606 4.217 1.00 92.00 220 TYR A CA 1
ATOM 1727 C C . TYR A 1 220 ? 7.268 -4.680 5.654 1.00 92.00 220 TYR A C 1
ATOM 1729 O O . TYR A 1 220 ? 6.366 -3.918 6.007 1.00 92.00 220 TYR A O 1
ATOM 1737 N N . GLN A 1 221 ? 7.822 -5.538 6.521 1.00 89.38 221 GLN A N 1
ATOM 1738 C CA . GLN A 1 221 ? 7.410 -5.569 7.933 1.00 89.38 221 GLN A CA 1
ATOM 1739 C C . GLN A 1 221 ? 7.775 -4.281 8.678 1.00 89.38 221 GLN A C 1
ATOM 1741 O O . GLN A 1 221 ? 6.962 -3.783 9.463 1.00 89.38 221 GLN A O 1
ATOM 1746 N N . ASP A 1 222 ? 8.952 -3.710 8.414 1.00 91.88 222 ASP A N 1
ATOM 1747 C CA . ASP A 1 222 ? 9.338 -2.415 8.981 1.00 91.88 222 ASP A CA 1
ATOM 1748 C C . ASP A 1 222 ? 8.396 -1.296 8.500 1.00 91.88 222 ASP A C 1
ATOM 1750 O O . ASP A 1 222 ? 7.832 -0.564 9.319 1.00 91.88 222 ASP A O 1
ATOM 1754 N N . PHE A 1 223 ? 8.096 -1.239 7.197 1.00 94.31 223 PHE A N 1
ATOM 1755 C CA . PHE A 1 223 ? 7.090 -0.325 6.648 1.00 94.31 223 PHE A CA 1
ATOM 1756 C C . PHE A 1 223 ? 5.740 -0.465 7.364 1.00 94.31 223 PHE A C 1
ATOM 1758 O O . PHE A 1 223 ? 5.188 0.537 7.820 1.00 94.31 223 PHE A O 1
ATOM 1765 N N . ARG A 1 224 ? 5.222 -1.692 7.532 1.00 92.06 224 ARG A N 1
ATOM 1766 C CA . ARG A 1 224 ? 3.953 -1.934 8.244 1.00 92.06 224 ARG A CA 1
ATOM 1767 C C . ARG A 1 224 ? 4.016 -1.425 9.683 1.00 92.06 224 ARG A C 1
ATOM 1769 O O . ARG A 1 224 ? 3.073 -0.788 10.144 1.00 92.06 224 ARG A O 1
ATOM 1776 N N . SER A 1 225 ? 5.125 -1.658 10.385 1.00 89.81 225 SER A N 1
ATOM 1777 C CA . SER A 1 225 ? 5.331 -1.182 11.758 1.00 89.81 225 SER A CA 1
ATOM 1778 C C . SER A 1 225 ? 5.308 0.342 11.863 1.00 89.81 225 SER A C 1
ATOM 1780 O O . SER A 1 225 ? 4.621 0.900 12.725 1.00 89.81 225 SER A O 1
ATOM 1782 N N . ARG A 1 226 ? 6.007 1.029 10.955 1.00 92.25 226 ARG A N 1
ATOM 1783 C CA . ARG A 1 226 ? 6.026 2.495 10.885 1.00 92.25 226 ARG A CA 1
ATOM 1784 C C . ARG A 1 226 ? 4.663 3.057 10.499 1.00 92.25 226 ARG A C 1
ATOM 1786 O O . ARG A 1 226 ? 4.179 3.968 11.165 1.00 92.25 226 ARG A O 1
ATOM 1793 N N . PHE A 1 227 ? 4.017 2.479 9.488 1.00 94.06 227 PHE A N 1
ATOM 1794 C CA . PHE A 1 227 ? 2.699 2.904 9.025 1.00 94.06 227 PHE A CA 1
ATOM 1795 C C . PHE A 1 227 ? 1.659 2.823 10.148 1.00 94.06 227 PHE A C 1
ATOM 1797 O O . PHE A 1 227 ? 0.961 3.804 10.394 1.00 94.06 227 PHE A O 1
ATOM 1804 N N . THR A 1 228 ? 1.637 1.726 10.917 1.00 92.31 228 THR A N 1
ATOM 1805 C CA . THR A 1 228 ? 0.764 1.577 12.095 1.00 92.31 228 THR A CA 1
ATOM 1806 C C . THR A 1 228 ? 0.922 2.729 13.094 1.00 92.31 228 THR A C 1
ATOM 1808 O O . THR A 1 228 ? -0.072 3.231 13.611 1.00 92.31 228 THR A O 1
ATOM 1811 N N . LYS A 1 229 ? 2.154 3.195 13.339 1.00 90.62 229 LYS A N 1
ATOM 1812 C CA . LYS A 1 229 ? 2.433 4.311 14.263 1.00 90.62 229 LYS A CA 1
ATOM 1813 C C . LYS A 1 229 ? 2.041 5.680 13.695 1.00 90.62 229 LYS A C 1
ATOM 1815 O O . LYS A 1 229 ? 1.758 6.599 14.460 1.00 90.62 229 LYS A O 1
ATOM 1820 N N . LEU A 1 230 ? 2.031 5.830 12.371 1.00 93.12 230 LEU A N 1
ATOM 1821 C CA . LEU A 1 230 ? 1.670 7.076 11.688 1.00 93.12 230 LEU A CA 1
ATOM 1822 C C . LEU A 1 230 ? 0.154 7.232 11.479 1.00 93.12 230 LEU A C 1
ATOM 1824 O O . LEU A 1 230 ? -0.309 8.350 11.240 1.00 93.12 230 LEU A O 1
ATOM 1828 N N . LEU A 1 231 ? -0.630 6.154 11.616 1.00 93.56 231 LEU A N 1
ATOM 1829 C CA . LEU A 1 231 ? -2.086 6.165 11.413 1.00 93.56 231 LEU A CA 1
ATOM 1830 C C . LEU A 1 231 ? -2.833 7.167 12.299 1.00 93.56 231 LEU A C 1
ATOM 1832 O O . LEU A 1 231 ? -3.739 7.839 11.815 1.00 93.56 231 LEU A O 1
ATOM 1836 N N . ALA A 1 232 ? -2.433 7.316 13.563 1.00 91.56 232 ALA A N 1
ATOM 1837 C CA . ALA A 1 232 ? -3.069 8.253 14.493 1.00 91.56 232 ALA A CA 1
ATOM 1838 C C . ALA A 1 232 ? -2.715 9.723 14.211 1.00 91.56 232 ALA A C 1
ATOM 1840 O O . ALA A 1 232 ? -3.372 10.631 14.722 1.00 91.56 232 ALA A O 1
ATOM 1841 N N . ARG A 1 233 ? -1.653 9.966 13.433 1.00 90.19 233 ARG A N 1
ATOM 1842 C CA . ARG A 1 233 ? -1.108 11.296 13.146 1.00 90.19 233 ARG A CA 1
ATOM 1843 C C . ARG A 1 233 ? -1.424 11.672 11.702 1.00 90.19 233 ARG A C 1
ATOM 1845 O O . ARG A 1 233 ? -2.533 12.108 11.403 1.00 90.19 233 ARG A O 1
ATOM 1852 N N . SER A 1 234 ? -0.464 11.460 10.811 1.00 90.06 234 SER A N 1
ATOM 1853 C CA . SER A 1 234 ? -0.473 11.940 9.430 1.00 90.06 234 SER A CA 1
ATOM 1854 C C . SER A 1 234 ? -1.565 11.289 8.575 1.00 90.06 234 SER A C 1
ATOM 1856 O O . SER A 1 234 ? -2.028 11.895 7.616 1.00 90.06 234 SER A O 1
ATOM 1858 N N . PHE A 1 235 ? -2.043 10.098 8.955 1.00 93.38 235 PHE A N 1
ATOM 1859 C CA . PHE A 1 235 ? -3.083 9.364 8.219 1.00 93.38 235 PHE A CA 1
ATOM 1860 C C . PHE A 1 235 ? -4.411 9.235 8.983 1.00 93.38 235 PHE A C 1
ATOM 1862 O O . PHE A 1 235 ? -5.228 8.360 8.678 1.00 93.38 235 PHE A O 1
ATOM 1869 N N . ARG A 1 236 ? -4.671 10.116 9.958 1.00 92.31 236 ARG A N 1
ATOM 1870 C CA . ARG A 1 236 ? -5.915 10.082 10.746 1.00 92.31 236 ARG A CA 1
ATOM 1871 C C . ARG A 1 236 ? -7.163 10.295 9.888 1.00 92.31 236 ARG A C 1
ATOM 1873 O O . ARG A 1 236 ? -8.198 9.692 10.152 1.00 92.31 236 ARG A O 1
ATOM 1880 N N . SER A 1 237 ? -7.069 11.132 8.857 1.00 90.94 237 SER A N 1
ATOM 1881 C CA . SER A 1 237 ? -8.152 11.419 7.906 1.00 90.94 237 SER A CA 1
ATOM 1882 C C . SER A 1 237 ? -8.269 10.399 6.769 1.00 90.94 237 SER A C 1
ATOM 1884 O O . SER A 1 237 ? -9.205 10.487 5.978 1.00 90.94 237 SER A O 1
ATOM 1886 N N . MET A 1 238 ? -7.347 9.435 6.667 1.00 93.19 238 MET A N 1
ATOM 1887 C CA . MET A 1 238 ? -7.383 8.411 5.624 1.00 93.19 238 MET A CA 1
ATOM 1888 C C . MET A 1 238 ? -8.624 7.521 5.783 1.00 93.19 238 MET A C 1
ATOM 1890 O O . MET A 1 238 ? -8.978 7.132 6.904 1.00 93.19 238 MET A O 1
ATOM 1894 N N . ASP A 1 239 ? -9.253 7.159 4.660 1.00 93.06 239 ASP A N 1
ATOM 1895 C CA . ASP A 1 239 ? -10.352 6.188 4.635 1.00 93.06 239 ASP A CA 1
ATOM 1896 C C . ASP A 1 239 ? -9.891 4.863 5.261 1.00 93.06 239 ASP A C 1
ATOM 1898 O O . ASP A 1 239 ? -8.875 4.280 4.864 1.00 93.06 239 ASP A O 1
ATOM 1902 N N . TYR A 1 240 ? -10.657 4.366 6.231 1.00 92.62 240 TYR A N 1
ATOM 1903 C CA . TYR A 1 240 ? -10.374 3.103 6.900 1.00 92.62 240 TYR A CA 1
ATOM 1904 C C . TYR A 1 240 ? -10.305 1.935 5.911 1.00 92.62 240 TYR A C 1
ATOM 1906 O O . TYR A 1 240 ? -9.515 1.018 6.116 1.00 92.62 240 TYR A O 1
ATOM 1914 N N . LYS A 1 241 ? -11.067 1.960 4.806 1.00 93.38 241 LYS A N 1
ATOM 1915 C CA . LYS A 1 241 ? -11.011 0.911 3.771 1.00 93.38 241 LYS A CA 1
ATOM 1916 C C . LYS A 1 241 ? -9.649 0.876 3.085 1.00 93.38 241 LYS A C 1
ATOM 1918 O O . LYS A 1 241 ? -9.137 -0.203 2.782 1.00 93.38 241 LYS A O 1
ATOM 1923 N N . LEU A 1 242 ? -9.056 2.047 2.859 1.00 94.12 242 LEU A N 1
ATOM 1924 C CA . LEU A 1 242 ? -7.718 2.181 2.294 1.00 94.12 242 LEU A CA 1
ATOM 1925 C C . LEU A 1 242 ? -6.655 1.735 3.301 1.00 94.12 242 LEU A C 1
ATOM 1927 O O . LEU A 1 242 ? -5.804 0.921 2.955 1.00 94.12 242 LEU A O 1
ATOM 1931 N N . ALA A 1 243 ? -6.747 2.174 4.555 1.00 94.25 243 ALA A N 1
ATOM 1932 C CA . ALA A 1 243 ? -5.814 1.766 5.604 1.00 94.25 243 ALA A CA 1
ATOM 1933 C C . ALA A 1 243 ? -5.871 0.250 5.902 1.00 94.25 243 ALA A C 1
ATOM 1935 O O . ALA A 1 243 ? -4.826 -0.391 6.018 1.00 94.25 243 ALA A O 1
ATOM 1936 N N . MET A 1 244 ? -7.066 -0.357 5.914 1.00 92.94 244 MET A N 1
ATOM 1937 C CA . MET A 1 244 ? -7.248 -1.816 5.979 1.00 92.94 244 MET A CA 1
ATOM 1938 C C . MET A 1 244 ? -6.591 -2.522 4.790 1.00 92.94 244 MET A C 1
ATOM 1940 O O . MET A 1 244 ? -5.933 -3.546 4.961 1.00 92.94 244 MET A O 1
ATOM 1944 N N . SER A 1 245 ? -6.744 -1.959 3.588 1.00 92.44 245 SER A N 1
ATOM 1945 C CA . SER A 1 245 ? -6.111 -2.462 2.369 1.00 92.44 245 SER A CA 1
ATOM 1946 C C . SER A 1 245 ? -4.578 -2.381 2.455 1.00 92.44 245 SER A C 1
ATOM 1948 O O . SER A 1 245 ? -3.897 -3.281 1.997 1.00 92.44 245 SER A O 1
ATOM 1950 N N . ILE A 1 246 ? -3.997 -1.353 3.070 1.00 92.88 246 ILE A N 1
ATOM 1951 C CA . ILE A 1 246 ? -2.533 -1.242 3.204 1.00 92.88 246 ILE A CA 1
ATOM 1952 C C . ILE A 1 246 ? -1.982 -2.249 4.220 1.00 92.88 246 ILE A C 1
ATOM 1954 O O . ILE A 1 246 ? -0.970 -2.894 3.961 1.00 92.88 246 ILE A O 1
ATOM 1958 N N . LEU A 1 247 ? -2.635 -2.384 5.379 1.00 89.12 247 LEU A N 1
ATOM 1959 C CA . LEU A 1 247 ? -2.150 -3.252 6.456 1.00 89.12 247 LEU A CA 1
ATOM 1960 C C . LEU A 1 247 ? -2.356 -4.743 6.184 1.00 89.12 247 LEU A C 1
ATOM 1962 O O . LEU A 1 247 ? -1.620 -5.552 6.759 1.00 89.12 247 LEU A O 1
ATOM 1966 N N . ASP A 1 248 ? -3.346 -5.077 5.354 1.00 83.44 248 ASP A N 1
ATOM 1967 C CA . ASP A 1 248 ? -3.724 -6.436 4.959 1.00 83.44 248 ASP A CA 1
ATOM 1968 C C . ASP A 1 248 ? -3.757 -7.414 6.149 1.00 83.44 248 ASP A C 1
ATOM 1970 O O . ASP A 1 248 ? -2.933 -8.336 6.255 1.00 83.44 248 ASP A O 1
ATOM 1974 N N . PRO A 1 249 ? -4.636 -7.164 7.140 1.00 77.94 249 PRO A N 1
ATOM 1975 C CA . PRO A 1 249 ? -4.698 -8.000 8.326 1.00 77.94 249 PRO A CA 1
ATOM 1976 C C . PRO A 1 249 ? -5.106 -9.424 7.952 1.00 77.94 249 PRO A C 1
ATOM 1978 O O . PRO A 1 249 ? -5.987 -9.644 7.123 1.00 77.94 249 PRO A O 1
ATOM 1981 N N . LYS A 1 250 ? -4.494 -10.406 8.616 1.00 75.19 250 LYS A N 1
ATOM 1982 C CA . LYS A 1 250 ? -4.914 -11.801 8.490 1.00 75.19 250 LYS A CA 1
ATOM 1983 C C . LYS A 1 250 ? -6.220 -11.969 9.277 1.00 75.19 250 LYS A C 1
ATOM 1985 O O . LYS A 1 250 ? -6.228 -11.844 10.498 1.00 75.19 250 LYS A O 1
ATOM 1990 N N . ILE A 1 251 ? -7.323 -12.172 8.561 1.00 71.00 251 ILE A N 1
ATOM 1991 C CA . ILE A 1 251 ? -8.678 -12.267 9.135 1.00 71.00 251 ILE A CA 1
ATOM 1992 C C . ILE A 1 251 ? -8.924 -13.676 9.691 1.00 71.00 251 ILE A C 1
ATOM 1994 O O . ILE A 1 251 ? -9.492 -13.832 10.774 1.00 71.00 251 ILE A O 1
ATOM 1998 N N . GLU A 1 252 ? -8.429 -14.692 8.983 1.00 62.41 252 GLU A N 1
ATOM 1999 C CA . GLU A 1 252 ? -8.585 -16.101 9.333 1.00 62.41 252 GLU A CA 1
ATOM 2000 C C . GLU A 1 252 ? -7.267 -16.679 9.854 1.00 62.41 252 GLU A C 1
ATOM 2002 O O . GLU A 1 252 ? -6.236 -16.670 9.177 1.00 62.41 252 GLU A O 1
ATOM 2007 N N . PHE A 1 253 ? -7.308 -17.193 11.079 1.00 62.72 253 PHE A N 1
ATOM 2008 C CA . PHE A 1 253 ? -6.264 -18.035 11.643 1.00 62.72 253 PHE A CA 1
ATOM 2009 C C . PHE A 1 253 ? -6.824 -19.456 11.659 1.00 62.72 253 PHE A C 1
ATOM 2011 O O . PHE A 1 253 ? -7.863 -19.689 12.273 1.00 62.72 253 PHE A O 1
ATOM 2018 N N . ASN A 1 254 ? -6.173 -20.394 10.967 1.00 50.00 254 ASN A N 1
ATOM 2019 C CA . ASN A 1 254 ? -6.566 -21.800 11.050 1.00 50.00 254 ASN A CA 1
ATOM 2020 C C . ASN A 1 254 ? -6.372 -22.273 12.495 1.00 50.00 254 ASN A C 1
ATOM 2022 O O . ASN A 1 254 ? -5.306 -22.047 13.066 1.00 50.00 254 ASN A O 1
ATOM 2026 N N . GLU A 1 255 ? -7.364 -22.962 13.066 1.00 47.50 255 GLU A N 1
ATOM 2027 C CA . GLU A 1 255 ? -7.292 -23.515 14.431 1.00 47.50 255 GLU A CA 1
ATOM 2028 C C . GLU A 1 255 ? -6.072 -24.433 14.619 1.00 47.50 255 GLU A C 1
ATOM 2030 O O . GLU A 1 255 ? -5.482 -24.481 15.694 1.00 47.50 255 GLU A O 1
ATOM 2035 N N . SER A 1 256 ? -5.602 -25.066 13.541 1.00 45.06 256 SER A N 1
ATOM 2036 C CA . SER A 1 256 ? -4.365 -25.849 13.521 1.00 45.06 256 SER A CA 1
ATOM 2037 C C . SER A 1 256 ? -3.123 -25.011 13.849 1.00 45.06 256 SER A C 1
ATOM 2039 O O . SER A 1 256 ? -2.249 -25.521 14.525 1.00 45.06 256 SER A O 1
ATOM 2041 N N . GLN A 1 257 ? -3.062 -23.732 13.448 1.00 45.16 257 GLN A N 1
ATOM 2042 C CA . GLN A 1 257 ? -1.962 -22.807 13.782 1.00 45.16 257 GLN A CA 1
ATOM 2043 C C . GLN A 1 257 ? -2.073 -22.240 15.203 1.00 45.16 257 GLN A C 1
ATOM 2045 O O . GLN A 1 257 ? -1.075 -21.774 15.735 1.00 45.16 257 GLN A O 1
ATOM 2050 N N . ALA A 1 258 ? -3.262 -22.281 15.812 1.00 41.66 258 ALA A N 1
ATOM 2051 C CA . ALA A 1 258 ? -3.464 -21.917 17.215 1.00 41.66 258 ALA A CA 1
ATOM 2052 C C . ALA A 1 258 ? -3.129 -23.075 18.177 1.00 41.66 258 ALA A C 1
ATOM 2054 O O . ALA A 1 258 ? -2.831 -22.829 19.342 1.00 41.66 258 ALA A O 1
ATOM 2055 N N . ALA A 1 259 ? -3.176 -24.324 17.693 1.00 38.81 259 ALA A N 1
ATOM 2056 C CA . ALA A 1 259 ? -2.871 -25.532 18.464 1.00 38.81 259 ALA A CA 1
ATOM 2057 C C . ALA A 1 259 ? -1.461 -26.104 18.202 1.00 38.81 259 ALA A C 1
ATOM 2059 O O . ALA A 1 259 ? -0.894 -26.732 19.092 1.00 38.81 259 ALA A O 1
ATOM 2060 N N . SER A 1 260 ? -0.883 -25.898 17.009 1.00 36.25 260 SER A N 1
ATOM 2061 C CA . SER A 1 260 ? 0.475 -26.352 16.663 1.00 36.25 260 SER A CA 1
ATOM 2062 C C . SER A 1 260 ? 1.566 -25.334 16.987 1.00 36.25 260 SER A C 1
ATOM 2064 O O . SER A 1 260 ? 2.743 -25.668 16.899 1.00 36.25 260 SER A O 1
ATOM 2066 N N . SER A 1 261 ? 1.207 -24.102 17.350 1.00 35.88 261 SER A N 1
ATOM 2067 C CA . SER A 1 261 ? 2.158 -23.162 17.927 1.00 35.88 261 SER A CA 1
ATOM 2068 C C . SER A 1 261 ? 2.426 -23.594 19.365 1.00 35.88 261 SER A C 1
ATOM 2070 O O . SER A 1 261 ? 1.673 -23.252 20.281 1.00 35.88 261 SER A O 1
ATOM 2072 N N . SER A 1 262 ? 3.492 -24.364 19.579 1.00 30.64 262 SER A N 1
ATOM 2073 C CA . SER A 1 262 ? 4.077 -24.488 20.910 1.00 30.64 262 SER A CA 1
ATOM 2074 C C . SER A 1 262 ? 4.268 -23.082 21.503 1.00 30.64 262 SER A C 1
ATOM 2076 O O . SER A 1 262 ? 4.636 -22.169 20.756 1.00 30.64 262 SER A O 1
ATOM 2078 N N . PRO A 1 263 ? 4.081 -22.881 22.819 1.00 42.00 263 PRO A N 1
ATOM 2079 C CA . PRO A 1 263 ? 4.251 -21.585 23.492 1.00 42.00 263 PRO A CA 1
ATOM 2080 C C . PRO A 1 263 ? 5.650 -20.937 23.341 1.00 42.00 263 PRO A C 1
ATOM 2082 O O . PRO A 1 263 ? 5.880 -19.853 23.873 1.00 42.00 263 PRO A O 1
ATOM 2085 N N . GLU A 1 264 ? 6.571 -21.564 22.605 1.00 36.53 264 GLU A N 1
ATOM 2086 C CA . GLU A 1 264 ? 7.923 -21.088 22.305 1.00 36.53 264 GLU A CA 1
ATOM 2087 C C . GLU A 1 264 ? 8.062 -20.312 20.974 1.00 36.53 264 GLU A C 1
ATOM 2089 O O . GLU A 1 264 ? 8.968 -19.489 20.875 1.00 36.53 264 GLU A O 1
ATOM 2094 N N . GLU A 1 265 ? 7.174 -20.467 19.977 1.00 39.22 265 GLU A N 1
ATOM 2095 C CA . GLU A 1 265 ? 7.319 -19.754 18.680 1.00 39.22 265 GLU A CA 1
ATOM 2096 C C . GLU A 1 265 ? 6.723 -18.333 18.677 1.00 39.22 265 GLU A C 1
ATOM 2098 O O . GLU A 1 265 ? 7.155 -17.468 17.914 1.00 39.22 265 GLU A O 1
ATOM 2103 N N . PHE A 1 266 ? 5.788 -18.047 19.586 1.00 42.19 266 PHE A N 1
ATOM 2104 C CA . PHE A 1 266 ? 5.311 -16.693 19.876 1.00 42.19 266 PHE A CA 1
ATOM 2105 C C . PHE A 1 266 ? 5.470 -16.439 21.376 1.00 42.19 266 PHE A C 1
ATOM 2107 O O . PHE A 1 266 ? 4.539 -16.710 22.134 1.00 42.19 266 PHE A O 1
ATOM 2114 N N . PRO A 1 267 ? 6.623 -15.933 21.848 1.00 41.16 267 PRO A N 1
ATOM 2115 C CA . PRO A 1 267 ? 6.859 -15.735 23.272 1.00 41.16 267 PRO A CA 1
ATOM 2116 C C . PRO A 1 267 ? 6.010 -14.576 23.793 1.00 41.16 267 PRO A C 1
ATOM 2118 O O . PRO A 1 267 ? 6.538 -13.484 23.921 1.00 41.16 267 PRO A O 1
ATOM 2121 N N . ASN A 1 268 ? 4.712 -14.799 24.039 1.00 50.00 268 ASN A N 1
ATOM 2122 C CA . ASN A 1 268 ? 3.666 -13.872 24.500 1.00 50.00 268 ASN A CA 1
ATOM 2123 C C . ASN A 1 268 ? 4.164 -12.424 24.769 1.00 50.00 268 ASN A C 1
ATOM 2125 O O . ASN A 1 268 ? 4.233 -11.979 25.917 1.00 50.00 268 ASN A O 1
ATOM 2129 N N . PRO A 1 269 ? 4.569 -11.648 23.737 1.00 53.56 269 PRO A N 1
ATOM 2130 C CA . PRO A 1 269 ? 5.362 -10.435 23.975 1.00 53.56 269 PRO A CA 1
ATOM 2131 C C . PRO A 1 269 ? 4.484 -9.303 24.502 1.00 53.56 269 PRO A C 1
ATOM 2133 O O . PRO A 1 269 ? 4.964 -8.288 25.000 1.00 53.56 269 PRO A O 1
ATOM 2136 N N . ILE A 1 270 ? 3.176 -9.476 24.342 1.00 54.19 270 ILE A N 1
ATOM 2137 C CA . ILE A 1 270 ? 2.152 -8.485 24.613 1.00 54.19 270 ILE A CA 1
ATOM 2138 C C . ILE A 1 270 ? 1.779 -8.499 26.087 1.00 54.19 270 ILE A C 1
ATOM 2140 O O . ILE A 1 270 ? 1.600 -7.425 26.640 1.00 54.19 270 ILE A O 1
ATOM 2144 N N . SER A 1 271 ? 1.765 -9.655 26.761 1.00 54.91 271 SER A N 1
ATOM 2145 C CA . SER A 1 271 ? 1.572 -9.691 28.218 1.00 54.91 271 SER A CA 1
ATOM 2146 C C . SER A 1 271 ? 2.727 -9.017 28.967 1.00 54.91 271 SER A C 1
ATOM 2148 O O . SER A 1 271 ? 2.518 -8.472 30.043 1.00 54.91 271 SER A O 1
ATOM 2150 N N . ARG A 1 272 ? 3.931 -8.975 28.372 1.00 57.75 272 ARG A N 1
ATOM 2151 C CA . ARG A 1 272 ? 5.067 -8.184 28.881 1.00 57.75 272 ARG A CA 1
ATOM 2152 C C . ARG A 1 272 ? 4.987 -6.689 28.543 1.00 57.75 272 ARG A C 1
ATOM 2154 O O . ARG A 1 272 ? 5.602 -5.895 29.246 1.00 57.75 272 ARG A O 1
ATOM 2161 N N . LYS A 1 273 ? 4.289 -6.305 27.466 1.00 66.06 273 LYS A N 1
ATOM 2162 C CA . LYS A 1 273 ? 4.126 -4.899 27.042 1.00 66.06 273 LYS A CA 1
ATOM 2163 C C . LYS A 1 273 ? 2.907 -4.220 27.670 1.00 66.06 273 LYS A C 1
ATOM 2165 O O . LYS A 1 273 ? 2.964 -3.025 27.937 1.00 66.06 273 LYS A O 1
ATOM 2170 N N . LEU A 1 274 ? 1.823 -4.960 27.893 1.00 73.88 274 LEU A N 1
ATOM 2171 C CA . LEU A 1 274 ? 0.626 -4.465 28.561 1.00 73.88 274 LEU A CA 1
ATOM 2172 C C . LEU A 1 274 ? 0.934 -4.212 30.035 1.00 73.88 274 LEU A C 1
ATOM 2174 O O . LEU A 1 274 ? 1.469 -5.074 30.731 1.00 73.88 274 LEU A O 1
ATOM 2178 N N . LEU A 1 275 ? 0.547 -3.038 30.531 1.00 77.12 275 LEU A N 1
ATOM 2179 C CA . LEU A 1 275 ? 0.600 -2.771 31.963 1.00 77.12 275 LEU A CA 1
ATOM 2180 C C . LEU A 1 275 ? -0.324 -3.750 32.715 1.00 77.12 275 LEU A C 1
ATOM 2182 O O . LEU A 1 275 ? -1.434 -4.011 32.247 1.00 77.12 275 LEU A O 1
ATOM 2186 N N . PRO A 1 276 ? 0.043 -4.212 33.926 1.00 81.94 276 PRO A N 1
ATOM 2187 C CA . PRO A 1 276 ? -0.840 -5.041 34.753 1.00 81.94 276 PRO A CA 1
ATOM 2188 C C . PRO A 1 276 ? -2.219 -4.406 35.003 1.00 81.94 276 PRO A C 1
ATOM 2190 O O . PRO A 1 276 ? -3.236 -5.096 35.047 1.00 81.94 276 PRO A O 1
ATOM 2193 N N . SER A 1 277 ? -2.277 -3.073 35.097 1.00 84.00 277 SER A N 1
ATOM 2194 C CA . SER A 1 277 ? -3.531 -2.321 35.213 1.00 84.00 277 SER A CA 1
ATOM 2195 C C . SER A 1 277 ? -4.423 -2.434 33.973 1.00 84.00 277 SER A C 1
ATOM 2197 O O . SER A 1 277 ? -5.644 -2.420 34.112 1.00 84.00 277 SER A O 1
ATOM 2199 N N . ALA A 1 278 ? -3.848 -2.586 32.775 1.00 85.69 278 ALA A N 1
ATOM 2200 C CA . ALA A 1 278 ? -4.604 -2.778 31.540 1.00 85.69 278 ALA A CA 1
ATOM 2201 C C . ALA A 1 278 ? -5.364 -4.109 31.551 1.00 85.69 278 ALA A C 1
ATOM 2203 O O . ALA A 1 278 ? -6.527 -4.145 31.162 1.00 85.69 278 ALA A O 1
ATOM 2204 N N . MET A 1 279 ? -4.752 -5.181 32.069 1.00 87.25 279 MET A N 1
ATOM 2205 C CA . MET A 1 279 ? -5.409 -6.490 32.189 1.00 87.25 279 MET A CA 1
ATOM 2206 C C . MET A 1 279 ? -6.602 -6.456 33.153 1.00 87.25 279 MET A C 1
ATOM 2208 O O . MET A 1 279 ? -7.675 -6.948 32.809 1.00 87.25 279 MET A O 1
ATOM 2212 N N . LEU A 1 280 ? -6.457 -5.806 34.314 1.00 88.19 280 LEU A N 1
ATOM 2213 C CA . LEU A 1 280 ? -7.559 -5.636 35.274 1.00 88.19 280 LEU A CA 1
ATOM 2214 C C . LEU A 1 280 ? -8.717 -4.820 34.687 1.00 88.19 280 LEU A C 1
ATOM 2216 O O . LEU A 1 280 ? -9.887 -5.129 34.911 1.00 88.19 280 LEU A O 1
ATOM 2220 N N . GLN A 1 281 ? -8.407 -3.774 33.920 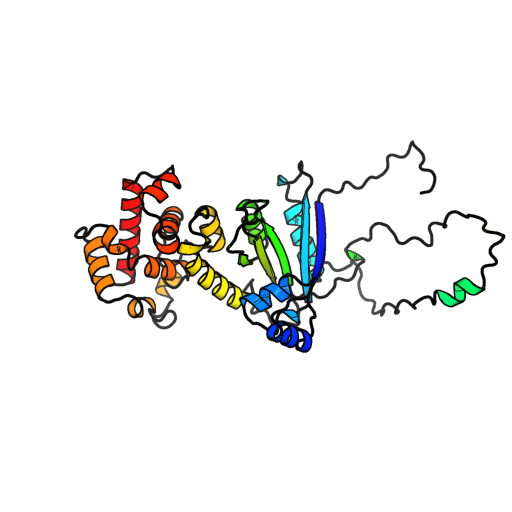1.00 88.19 281 GLN A N 1
ATOM 2221 C CA . GLN A 1 281 ? -9.434 -2.961 33.272 1.00 88.19 281 GLN A CA 1
ATOM 2222 C C . GLN A 1 281 ? -10.091 -3.670 32.088 1.00 88.19 281 GLN A C 1
ATOM 2224 O O . GLN A 1 281 ? -11.294 -3.512 31.886 1.00 88.19 281 GLN A O 1
ATOM 2229 N N . LEU A 1 282 ? -9.344 -4.486 31.343 1.00 90.00 282 LEU A N 1
ATOM 2230 C CA . LEU A 1 282 ? -9.895 -5.345 30.300 1.00 90.00 282 LEU A CA 1
ATOM 2231 C C . LEU A 1 282 ? -10.879 -6.362 30.894 1.00 90.00 282 LEU A C 1
ATOM 2233 O O . LEU A 1 282 ? -11.987 -6.504 30.380 1.00 90.00 282 LEU A O 1
ATOM 2237 N N . GLU A 1 283 ? -10.522 -7.002 32.010 1.00 90.94 283 GLU A N 1
ATOM 2238 C CA . GLU A 1 283 ? -11.423 -7.890 32.753 1.00 90.94 283 GLU A CA 1
ATOM 2239 C C . GLU A 1 283 ? -12.675 -7.144 33.242 1.00 90.94 283 GLU A C 1
ATOM 2241 O O . GLU A 1 283 ? -13.802 -7.615 33.067 1.00 90.94 283 GLU A O 1
ATOM 2246 N N . ALA A 1 284 ? -12.501 -5.958 33.833 1.00 91.31 284 ALA A N 1
ATOM 2247 C CA . ALA A 1 284 ? -13.614 -5.142 34.305 1.00 91.31 284 ALA A CA 1
ATOM 2248 C C . ALA A 1 284 ? -14.554 -4.732 33.157 1.00 91.31 284 ALA A C 1
ATOM 2250 O O . ALA A 1 284 ? -15.775 -4.789 33.322 1.00 91.31 284 ALA A O 1
ATOM 2251 N N . TYR A 1 285 ? -14.007 -4.380 31.989 1.00 92.00 285 TYR A N 1
ATOM 2252 C CA . TYR A 1 285 ? -14.780 -4.053 30.792 1.00 92.00 285 TYR A CA 1
ATOM 2253 C C . TYR A 1 285 ? -15.549 -5.271 30.264 1.00 92.00 285 TYR A C 1
ATOM 2255 O O . TYR A 1 285 ? -16.757 -5.190 30.060 1.00 92.00 285 TYR A O 1
ATOM 2263 N N . VAL A 1 286 ? -14.891 -6.428 30.122 1.00 92.00 286 VAL A N 1
ATOM 2264 C CA . VAL A 1 286 ? -15.512 -7.688 29.665 1.00 92.00 286 VAL A CA 1
ATOM 2265 C C . VAL A 1 286 ? -16.672 -8.126 30.565 1.00 92.00 286 VAL A C 1
ATOM 2267 O O . VAL A 1 286 ? -17.677 -8.649 30.070 1.00 92.00 286 VAL A O 1
ATOM 2270 N N . ASN A 1 287 ? -16.556 -7.857 31.866 1.00 92.25 287 ASN A N 1
ATOM 2271 C CA . ASN A 1 287 ? -17.580 -8.112 32.876 1.00 92.25 287 ASN A CA 1
ATOM 2272 C C . ASN A 1 287 ? -18.634 -6.990 32.998 1.00 92.25 287 ASN A C 1
ATOM 2274 O O . ASN A 1 287 ? -19.407 -6.992 33.954 1.00 92.25 287 ASN A O 1
ATOM 2278 N N . ASN A 1 288 ? -18.686 -6.042 32.053 1.00 90.81 288 ASN A N 1
ATOM 2279 C CA . ASN A 1 288 ? -19.603 -4.891 32.028 1.00 90.81 288 ASN A CA 1
ATOM 2280 C C . ASN A 1 288 ? -19.534 -3.982 33.277 1.00 90.81 288 ASN A C 1
ATOM 2282 O O . ASN A 1 288 ? -20.516 -3.326 33.615 1.00 90.81 288 ASN A O 1
ATOM 2286 N N . ARG A 1 289 ? -18.398 -3.937 33.987 1.00 87.62 289 ARG A N 1
ATOM 2287 C CA . ARG A 1 289 ? -18.218 -3.076 35.175 1.00 87.62 289 ARG A CA 1
ATOM 2288 C C . ARG A 1 289 ? -17.739 -1.667 34.826 1.00 87.62 289 ARG A C 1
ATOM 2290 O O . ARG A 1 289 ? -17.830 -0.768 35.654 1.00 87.62 289 ARG A O 1
ATOM 2297 N N . VAL A 1 290 ? -17.175 -1.498 33.634 1.00 88.94 290 VAL A N 1
ATOM 2298 C CA . VAL A 1 290 ? -16.479 -0.292 33.177 1.00 88.94 290 VAL A CA 1
ATOM 2299 C C . VAL A 1 290 ? -16.967 0.077 31.776 1.00 88.94 290 VAL A C 1
ATOM 2301 O O . VAL A 1 290 ? -17.288 -0.804 30.982 1.00 88.94 290 VAL A O 1
ATOM 2304 N N . ASP A 1 291 ? -17.019 1.375 31.475 1.00 88.38 291 ASP A N 1
ATOM 2305 C CA . ASP A 1 291 ? -17.354 1.898 30.148 1.00 88.38 291 ASP A CA 1
ATOM 2306 C C . ASP A 1 291 ? -16.140 1.896 29.194 1.00 88.38 291 ASP A C 1
ATOM 2308 O O . ASP A 1 291 ? -14.983 1.880 29.620 1.00 88.38 291 ASP A O 1
ATOM 2312 N N . TYR A 1 292 ? -16.389 1.949 27.883 1.00 87.62 292 TYR A N 1
ATOM 2313 C CA . TYR A 1 292 ? -15.353 1.833 26.853 1.00 87.62 292 TYR A CA 1
ATOM 2314 C C . TYR A 1 292 ? -14.294 2.943 26.927 1.00 87.62 292 TYR A C 1
ATOM 2316 O O . TYR A 1 292 ? -13.157 2.718 26.520 1.00 87.62 292 TYR A O 1
ATOM 2324 N N . HIS A 1 293 ? -14.613 4.122 27.466 1.00 88.38 293 HIS A N 1
ATOM 2325 C CA . HIS A 1 293 ? -13.671 5.242 27.576 1.00 88.38 293 HIS A CA 1
ATOM 2326 C C . HIS A 1 293 ? -12.389 4.880 28.342 1.00 88.38 293 HIS A C 1
ATOM 2328 O O . HIS A 1 293 ? -11.305 5.337 27.984 1.00 88.38 293 HIS A O 1
ATOM 2334 N N . LEU A 1 294 ? -12.486 4.007 29.349 1.00 87.38 294 LEU A N 1
ATOM 2335 C CA . LEU A 1 294 ? -11.326 3.574 30.132 1.00 87.38 294 LEU A CA 1
ATOM 2336 C C . LEU A 1 294 ? -10.412 2.607 29.366 1.00 87.38 294 LEU A C 1
ATOM 2338 O O . LEU A 1 294 ? -9.261 2.419 29.741 1.00 87.38 294 LEU A O 1
ATOM 2342 N N . THR A 1 295 ? -10.869 2.054 28.240 1.00 87.00 295 THR A N 1
ATOM 2343 C CA . THR A 1 295 ? -10.051 1.161 27.404 1.00 87.00 295 THR A CA 1
ATOM 2344 C C . THR A 1 295 ? -9.071 1.896 26.479 1.00 87.00 295 THR A C 1
ATOM 2346 O O . THR A 1 295 ? -8.195 1.274 25.878 1.00 87.00 295 THR A O 1
ATOM 2349 N N . GLY A 1 296 ? -9.175 3.227 26.385 1.00 84.69 296 GLY A N 1
ATOM 2350 C CA . GLY A 1 296 ? -8.431 4.037 25.417 1.00 84.69 296 GLY A CA 1
ATOM 2351 C C . GLY A 1 296 ? -6.904 3.986 25.550 1.00 84.69 296 GLY A C 1
ATOM 2352 O O . GLY A 1 296 ? -6.210 4.083 24.544 1.00 84.69 296 GLY A O 1
ATOM 2353 N N . PHE A 1 297 ? -6.355 3.794 26.753 1.00 84.88 297 PHE A N 1
ATOM 2354 C CA . PHE A 1 297 ? -4.895 3.819 26.935 1.00 84.88 297 PHE A CA 1
ATOM 2355 C C . PHE A 1 297 ? -4.188 2.520 26.522 1.00 84.88 297 PHE A C 1
ATOM 2357 O O . PHE A 1 297 ? -2.984 2.556 26.303 1.00 84.88 297 PHE A O 1
ATOM 2364 N N . PHE A 1 298 ? -4.904 1.393 26.413 1.00 88.44 298 PHE A N 1
ATOM 2365 C CA . PHE A 1 298 ? -4.317 0.100 26.027 1.00 88.44 298 PHE A CA 1
ATOM 2366 C C . PHE A 1 298 ? -4.863 -0.451 24.705 1.00 88.44 298 PHE A C 1
ATOM 2368 O O . PHE A 1 298 ? -4.297 -1.390 24.143 1.00 88.44 298 PHE A O 1
ATOM 2375 N N . VAL A 1 299 ? -5.960 0.103 24.175 1.00 90.69 299 VAL A N 1
ATOM 2376 C CA . VAL A 1 299 ? -6.535 -0.375 22.909 1.00 90.69 299 VAL A CA 1
ATOM 2377 C C . VAL A 1 299 ? -5.562 -0.238 21.740 1.00 90.69 299 VAL A C 1
ATOM 2379 O O . VAL A 1 299 ? -5.545 -1.098 20.863 1.00 90.69 299 VAL A O 1
ATOM 2382 N N . THR A 1 300 ? -4.714 0.792 21.749 1.00 90.12 300 THR A N 1
ATOM 2383 C CA . THR A 1 300 ? -3.666 0.992 20.743 1.00 90.12 300 THR A CA 1
ATOM 2384 C C . THR A 1 300 ? -2.665 -0.157 20.752 1.00 90.12 300 THR A C 1
ATOM 2386 O O . THR A 1 300 ? -2.288 -0.643 19.686 1.00 90.12 300 THR A O 1
ATOM 2389 N N . ASP A 1 301 ? -2.288 -0.652 21.933 1.00 88.69 301 ASP A N 1
ATOM 2390 C CA . ASP A 1 301 ? -1.361 -1.778 22.073 1.00 88.69 301 ASP A CA 1
ATOM 2391 C C . ASP A 1 301 ? -1.988 -3.078 21.563 1.00 88.69 301 ASP A C 1
ATOM 2393 O O . ASP A 1 301 ? -1.350 -3.819 20.812 1.00 88.69 301 ASP A O 1
ATOM 2397 N N . LEU A 1 302 ? -3.260 -3.325 21.901 1.00 89.50 302 LEU A N 1
ATOM 2398 C CA . LEU A 1 302 ? -4.015 -4.475 21.391 1.00 89.50 302 LEU A CA 1
ATOM 2399 C C . LEU A 1 302 ? -4.187 -4.413 19.870 1.00 89.50 302 LEU A C 1
ATOM 2401 O O . LEU A 1 302 ? -4.025 -5.422 19.181 1.00 89.50 302 LEU A O 1
ATOM 2405 N N . ALA A 1 303 ? -4.479 -3.230 19.330 1.00 91.38 303 ALA A N 1
ATOM 2406 C CA . ALA A 1 303 ? -4.603 -3.027 17.897 1.00 91.38 303 ALA A CA 1
ATOM 2407 C C . ALA A 1 303 ? -3.258 -3.256 17.192 1.00 91.38 303 ALA A C 1
ATOM 2409 O O . ALA A 1 303 ? -3.196 -4.039 16.245 1.00 91.38 303 ALA A O 1
ATOM 2410 N N . CYS A 1 304 ? -2.163 -2.665 17.682 1.00 89.44 304 CYS A N 1
ATOM 2411 C CA . CYS A 1 304 ? -0.824 -2.900 17.135 1.00 89.44 304 CYS A CA 1
ATOM 2412 C C . CYS A 1 304 ? -0.476 -4.393 17.144 1.00 89.44 304 CYS A C 1
ATOM 2414 O O . CYS A 1 304 ? -0.044 -4.934 16.128 1.00 89.44 304 CYS A O 1
ATOM 2416 N N . ALA A 1 305 ? -0.737 -5.076 18.258 1.00 86.44 305 ALA A N 1
ATOM 2417 C CA . ALA A 1 305 ? -0.506 -6.505 18.406 1.00 86.44 305 ALA A CA 1
ATOM 2418 C C . ALA A 1 305 ? -1.296 -7.352 17.389 1.00 86.44 305 ALA A C 1
ATOM 2420 O O . ALA A 1 305 ? -0.746 -8.283 16.793 1.00 86.44 305 ALA A O 1
ATOM 2421 N N . TYR A 1 306 ? -2.561 -7.003 17.141 1.00 89.00 306 TYR A N 1
ATOM 2422 C CA . TYR A 1 306 ? -3.391 -7.655 16.129 1.00 89.00 306 TYR A CA 1
ATOM 2423 C C . TYR A 1 306 ? -2.862 -7.419 14.704 1.00 89.00 306 TYR A C 1
ATOM 2425 O O . TYR A 1 306 ? -2.618 -8.371 13.961 1.00 89.00 306 TYR A O 1
ATOM 2433 N N . PHE A 1 307 ? -2.613 -6.163 14.319 1.00 88.69 307 PHE A N 1
ATOM 2434 C CA . PHE A 1 307 ? -2.186 -5.820 12.955 1.00 88.69 307 PHE A CA 1
ATOM 2435 C C . PHE A 1 307 ? -0.752 -6.273 12.629 1.00 88.69 307 PHE A C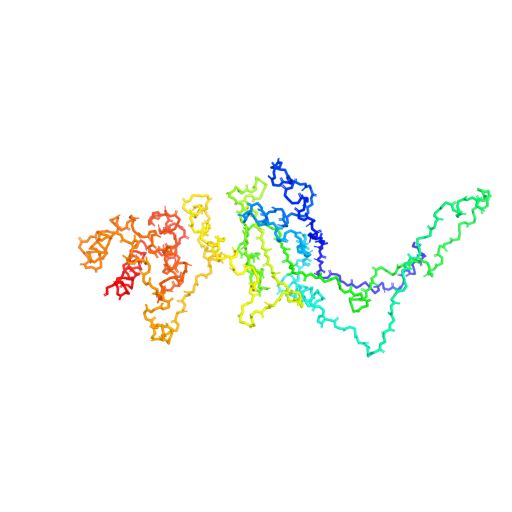 1
ATOM 2437 O O . PHE A 1 307 ? -0.448 -6.590 11.472 1.00 88.69 307 PHE A O 1
ATOM 2444 N N . TRP A 1 308 ? 0.113 -6.401 13.638 1.00 85.31 308 TRP A N 1
ATOM 2445 C CA . TRP A 1 308 ? 1.434 -7.029 13.514 1.00 85.31 308 TRP A CA 1
ATOM 2446 C C . TRP A 1 308 ? 1.396 -8.560 13.500 1.00 85.31 308 TRP A C 1
ATOM 2448 O O . TRP A 1 308 ? 2.450 -9.182 13.426 1.00 85.31 308 TRP A O 1
ATOM 2458 N N . LYS A 1 309 ? 0.205 -9.179 13.513 1.00 82.50 309 LYS A N 1
ATOM 2459 C CA . LYS A 1 309 ? 0.020 -10.640 13.508 1.00 82.50 309 LYS A CA 1
ATOM 2460 C C . LYS A 1 309 ? 0.678 -11.328 14.716 1.00 82.50 309 LYS A C 1
ATOM 2462 O O . LYS A 1 309 ? 1.044 -12.494 14.633 1.00 82.50 309 LYS A O 1
ATOM 2467 N N . MET A 1 310 ? 0.813 -10.614 15.836 1.00 77.56 310 MET A N 1
ATOM 2468 C CA . MET A 1 310 ? 1.348 -11.160 17.091 1.00 77.56 310 MET A CA 1
ATOM 2469 C C . MET A 1 310 ? 0.272 -11.864 17.924 1.00 77.56 310 MET A C 1
ATOM 2471 O O . MET A 1 310 ? 0.596 -12.615 18.838 1.00 77.56 310 MET A O 1
ATOM 2475 N N . VAL A 1 311 ? -1.003 -11.589 17.630 1.00 79.25 311 VAL A N 1
ATOM 2476 C CA . VAL A 1 311 ? -2.161 -12.191 18.296 1.00 79.25 311 VAL A CA 1
ATOM 2477 C C . VAL A 1 311 ? -3.000 -12.941 17.263 1.00 79.25 311 VAL A C 1
ATOM 2479 O O . VAL A 1 311 ? -3.569 -12.292 16.379 1.00 79.25 311 VAL A O 1
ATOM 2482 N N . PRO A 1 312 ? -3.150 -14.271 17.380 1.00 80.75 312 PRO A N 1
ATOM 2483 C CA . PRO A 1 312 ? -3.981 -15.082 16.497 1.00 80.75 312 PRO A CA 1
ATOM 2484 C C . PRO A 1 312 ? -5.472 -15.008 16.875 1.00 80.75 312 PRO A C 1
ATOM 2486 O O . PRO A 1 312 ? -6.151 -16.021 17.017 1.00 80.75 312 PRO A O 1
ATOM 2489 N N . VAL A 1 313 ? -6.010 -13.800 17.063 1.00 83.81 313 VAL A N 1
ATOM 2490 C CA . VAL A 1 313 ? -7.440 -13.598 17.339 1.00 83.81 313 VAL A CA 1
ATOM 2491 C C . VAL A 1 313 ? -8.179 -13.399 16.022 1.00 83.81 313 VAL A C 1
ATOM 2493 O O . VAL A 1 313 ? -7.954 -12.430 15.309 1.00 83.81 313 VAL A O 1
ATOM 2496 N N . THR A 1 314 ? -9.124 -14.279 15.708 1.00 86.75 314 THR A N 1
ATOM 2497 C CA . THR A 1 314 ? -9.968 -14.144 14.512 1.00 86.75 314 THR A CA 1
ATOM 2498 C C . THR A 1 314 ? -11.001 -13.029 14.700 1.00 86.75 314 THR A C 1
ATOM 2500 O O . THR A 1 314 ? -11.894 -13.129 15.557 1.00 86.75 314 THR A O 1
ATOM 2503 N N . LEU A 1 315 ? -10.926 -11.978 13.886 1.00 87.75 315 LEU A N 1
ATOM 2504 C CA . LEU A 1 315 ? -11.886 -10.871 13.849 1.00 87.75 315 LEU A CA 1
ATOM 2505 C C . LEU A 1 315 ? -12.563 -10.829 12.481 1.00 87.75 315 LEU A C 1
ATOM 2507 O O . LEU A 1 315 ? -11.913 -11.056 11.473 1.00 87.75 315 LEU A O 1
ATOM 2511 N N . SER A 1 316 ? -13.857 -10.505 12.436 1.00 90.44 316 SER A N 1
ATOM 2512 C CA . SER A 1 316 ? -14.518 -10.190 11.156 1.00 90.44 316 SER A CA 1
ATOM 2513 C C . SER A 1 316 ? -13.929 -8.917 10.537 1.00 90.44 316 SER A C 1
ATOM 2515 O O . SER A 1 316 ? -13.407 -8.067 11.260 1.00 90.44 316 SER A O 1
ATOM 2517 N N . TYR A 1 317 ? -14.062 -8.737 9.218 1.00 90.00 317 TYR A N 1
ATOM 2518 C CA . TYR A 1 317 ? -13.561 -7.5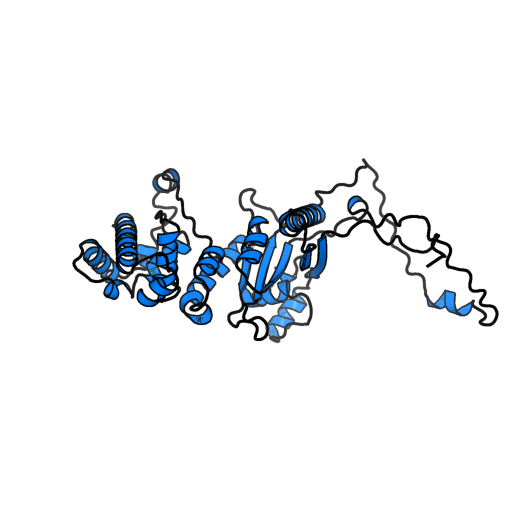41 8.523 1.00 90.00 317 TYR A CA 1
ATOM 2519 C C . TYR A 1 317 ? -14.075 -6.235 9.153 1.00 90.00 317 TYR A C 1
ATOM 2521 O O . TYR A 1 317 ? -13.320 -5.286 9.356 1.00 90.00 317 TYR A O 1
ATOM 2529 N N . THR A 1 318 ? -15.352 -6.205 9.532 1.00 91.19 318 THR A N 1
ATOM 2530 C CA . THR A 1 318 ? -15.989 -5.076 10.221 1.00 91.19 318 THR A CA 1
ATOM 2531 C C . THR A 1 318 ? -15.430 -4.865 11.628 1.00 91.19 318 THR A C 1
ATOM 2533 O O . THR A 1 318 ? -15.144 -3.733 11.998 1.00 91.19 318 THR A O 1
ATOM 2536 N N . GLN A 1 319 ? -15.196 -5.936 12.400 1.00 92.62 319 GLN A N 1
ATOM 2537 C CA . GLN A 1 319 ? -14.540 -5.843 13.714 1.00 92.62 319 GLN A CA 1
ATOM 2538 C C . GLN A 1 319 ? -13.120 -5.277 13.584 1.00 92.62 319 GLN A C 1
ATOM 2540 O O . GLN A 1 319 ? -12.785 -4.304 14.251 1.00 92.62 319 GLN A O 1
ATOM 2545 N N . ALA A 1 320 ? -12.309 -5.828 12.681 1.00 92.75 320 ALA A N 1
ATOM 2546 C CA . ALA A 1 320 ? -10.956 -5.342 12.431 1.00 92.75 320 ALA A CA 1
ATOM 2547 C C . ALA A 1 320 ? -10.946 -3.875 11.960 1.00 92.75 320 ALA A C 1
ATOM 2549 O O . ALA A 1 320 ? -10.101 -3.100 12.398 1.00 92.75 320 ALA A O 1
ATOM 2550 N N . SER A 1 321 ? -11.924 -3.468 11.144 1.00 93.00 321 SER A N 1
ATOM 2551 C CA . SER A 1 321 ? -12.083 -2.070 10.719 1.00 93.00 321 SER A CA 1
ATOM 2552 C C . SER A 1 321 ? -12.416 -1.144 11.895 1.00 93.00 321 SER A C 1
ATOM 2554 O O . SER A 1 321 ? -11.835 -0.069 12.010 1.00 93.00 321 SER A O 1
ATOM 2556 N N . VAL A 1 322 ? -13.303 -1.557 12.808 1.00 93.88 322 VAL A N 1
ATOM 2557 C CA . VAL A 1 322 ? -13.600 -0.790 14.033 1.00 93.88 322 VAL A CA 1
ATOM 2558 C C . VAL A 1 322 ? -12.358 -0.687 14.925 1.00 93.88 322 VAL A C 1
ATOM 2560 O O . VAL A 1 322 ? -12.060 0.394 15.431 1.00 93.88 322 VAL A O 1
ATOM 2563 N N . LEU A 1 323 ? -11.599 -1.779 15.080 1.00 94.00 323 LEU A N 1
ATOM 2564 C CA . LEU A 1 323 ? -10.344 -1.789 15.838 1.00 94.00 323 LEU A CA 1
ATOM 2565 C C . LEU A 1 323 ? -9.289 -0.858 15.225 1.00 94.00 323 LEU A C 1
ATOM 2567 O O . LEU A 1 323 ? -8.596 -0.165 15.964 1.00 94.00 323 LEU A O 1
ATOM 2571 N N . LEU A 1 324 ? -9.187 -0.811 13.894 1.00 94.50 324 LEU A N 1
ATOM 2572 C CA . LEU A 1 324 ? -8.311 0.116 13.176 1.00 94.50 324 LEU A CA 1
ATOM 2573 C C . LEU A 1 324 ? -8.683 1.571 13.479 1.00 94.50 324 LEU A C 1
ATOM 2575 O O . LEU A 1 324 ? -7.823 2.353 13.879 1.00 94.50 324 LEU A O 1
ATOM 2579 N N . CYS A 1 325 ? -9.956 1.936 13.303 1.00 94.19 325 CYS A N 1
ATOM 2580 C CA . CYS A 1 325 ? -10.394 3.316 13.488 1.00 94.19 325 CYS A CA 1
ATOM 2581 C C . CYS A 1 325 ? -10.209 3.781 14.935 1.00 94.19 325 CYS A C 1
ATOM 2583 O O . CYS A 1 325 ? -9.675 4.863 15.175 1.00 94.19 325 CYS A O 1
ATOM 2585 N N . PHE A 1 326 ? -10.626 2.956 15.896 1.00 92.50 326 PHE A N 1
ATOM 2586 C CA . PHE A 1 326 ? -10.570 3.309 17.310 1.00 92.50 326 PHE A CA 1
ATOM 2587 C C . PHE A 1 326 ? -9.140 3.225 17.864 1.00 92.50 326 PHE A C 1
ATOM 2589 O O . PHE A 1 326 ? -8.653 4.179 18.461 1.00 92.50 326 PHE A O 1
ATOM 2596 N N . GLY A 1 327 ? -8.447 2.107 17.626 1.00 91.81 327 GLY A N 1
ATOM 2597 C CA . GLY A 1 327 ? -7.140 1.824 18.221 1.00 91.81 327 GLY A CA 1
ATOM 2598 C C . GLY A 1 327 ? -5.945 2.417 17.476 1.00 91.81 327 GLY A C 1
ATOM 2599 O O . GLY A 1 327 ? -4.982 2.811 18.119 1.00 91.81 327 GLY A O 1
ATOM 2600 N N . LEU A 1 328 ? -5.974 2.496 16.140 1.00 92.81 328 LEU A N 1
ATOM 2601 C CA . LEU A 1 328 ? -4.821 2.969 15.355 1.00 92.81 328 LEU A CA 1
ATOM 2602 C C . LEU A 1 328 ? -5.003 4.368 14.770 1.00 92.81 328 LEU A C 1
ATOM 2604 O O . LEU A 1 328 ? -4.031 5.109 14.704 1.00 92.81 328 LEU A O 1
ATOM 2608 N N . GLN A 1 329 ? -6.212 4.755 14.354 1.00 94.19 329 GLN A N 1
ATOM 2609 C CA . GLN A 1 329 ? -6.475 6.121 13.872 1.00 94.19 329 GLN A CA 1
ATOM 2610 C C . GLN A 1 329 ? -6.883 7.088 14.997 1.00 94.19 329 GLN A C 1
ATOM 2612 O O . GLN A 1 329 ? -6.962 8.294 14.761 1.00 94.19 329 GLN A O 1
ATOM 2617 N N . GLY A 1 330 ? -7.154 6.594 16.211 1.00 91.56 330 GLY A N 1
ATOM 2618 C CA . GLY A 1 330 ? -7.590 7.433 17.333 1.00 91.56 330 GLY A CA 1
ATOM 2619 C C . GLY A 1 330 ? -8.874 8.208 17.014 1.00 91.56 330 GLY A C 1
ATOM 2620 O O . GLY A 1 330 ? -8.968 9.419 17.258 1.00 91.56 330 GLY A O 1
ATOM 2621 N N . LYS A 1 331 ? -9.831 7.546 16.354 1.00 91.75 331 LYS A N 1
ATOM 2622 C CA . LYS A 1 331 ? -11.152 8.100 16.044 1.00 91.75 331 LYS A CA 1
ATOM 2623 C C . LYS A 1 331 ? -12.134 7.739 17.151 1.00 91.75 331 LYS A C 1
ATOM 2625 O O . LYS A 1 331 ? -12.228 6.583 17.556 1.00 91.75 331 LYS A O 1
ATOM 2630 N N . ASP A 1 332 ? -12.918 8.721 17.576 1.00 90.50 332 ASP A N 1
ATOM 2631 C CA . ASP A 1 332 ? -14.019 8.494 18.509 1.00 90.50 332 ASP A CA 1
ATOM 2632 C C . ASP A 1 332 ? -15.165 7.736 17.837 1.00 90.50 332 ASP A C 1
ATOM 2634 O O . ASP A 1 332 ? -15.341 7.794 16.617 1.00 90.50 332 ASP A O 1
ATOM 2638 N N . ILE A 1 333 ? -16.014 7.091 18.639 1.00 90.06 333 ILE A N 1
ATOM 2639 C CA . ILE A 1 333 ? -17.167 6.323 18.141 1.00 90.06 333 ILE A CA 1
ATOM 2640 C C . ILE A 1 333 ? -18.076 7.177 17.251 1.00 90.06 333 ILE A C 1
ATOM 2642 O O . ILE A 1 333 ? -18.514 6.709 16.207 1.00 90.06 333 ILE A O 1
ATOM 2646 N N . SER A 1 334 ? -18.293 8.446 17.603 1.00 90.56 334 SER A N 1
ATOM 2647 C CA . SER A 1 334 ? -19.105 9.370 16.801 1.00 90.56 334 SER A CA 1
ATOM 2648 C C . SER A 1 334 ? -18.496 9.665 15.421 1.00 90.56 334 SER A C 1
ATOM 2650 O O . SER A 1 334 ? -19.217 9.990 14.482 1.00 90.56 334 SER A O 1
ATOM 2652 N N . CYS A 1 335 ? -17.168 9.584 15.278 1.00 89.88 335 CYS A N 1
ATOM 2653 C CA . CYS A 1 335 ? -16.496 9.699 13.981 1.00 89.88 335 CYS A CA 1
ATOM 2654 C C . CYS A 1 335 ? -16.617 8.394 13.188 1.00 89.88 335 CYS A C 1
ATOM 2656 O O . CYS A 1 335 ? -16.887 8.429 11.991 1.00 89.88 335 CYS A O 1
ATOM 2658 N N . ILE A 1 336 ? -16.476 7.251 13.866 1.00 90.94 336 ILE A N 1
ATOM 2659 C CA . ILE A 1 336 ? -16.627 5.922 13.259 1.00 90.94 336 ILE A CA 1
ATOM 2660 C C . ILE A 1 336 ? -18.039 5.746 12.697 1.00 90.94 336 ILE A C 1
ATOM 2662 O O . ILE A 1 336 ? -18.182 5.310 11.563 1.00 90.94 336 ILE A O 1
ATOM 2666 N N . GLU A 1 337 ? -19.066 6.152 13.441 1.00 92.00 337 GLU A N 1
ATOM 2667 C CA . GLU A 1 337 ? -20.472 6.124 13.017 1.00 92.00 337 GLU A CA 1
ATOM 2668 C C . GLU A 1 337 ? -20.714 6.934 11.730 1.00 92.00 337 GLU A C 1
ATOM 2670 O O . GLU A 1 337 ? -21.413 6.490 10.822 1.00 92.00 337 GLU A O 1
ATOM 2675 N N . LYS A 1 338 ? -20.067 8.100 11.588 1.00 90.62 338 LYS A N 1
ATOM 2676 C CA . LYS A 1 338 ? -20.171 8.929 10.373 1.00 90.62 338 LYS A CA 1
ATOM 2677 C C . LYS A 1 338 ? -19.496 8.294 9.155 1.00 90.62 338 LYS A C 1
ATOM 2679 O O . LYS A 1 338 ? -19.990 8.443 8.036 1.00 90.62 338 LYS A O 1
ATOM 2684 N N . GLU A 1 339 ? -18.361 7.627 9.353 1.00 89.12 339 GLU A N 1
ATOM 2685 C CA . GLU A 1 339 ? -17.611 6.967 8.276 1.00 89.12 339 GLU A CA 1
ATOM 2686 C C . GLU A 1 339 ? -18.227 5.617 7.882 1.00 89.12 339 GLU A C 1
ATOM 2688 O O . GLU A 1 339 ? -18.293 5.269 6.701 1.00 89.12 339 GLU A O 1
ATOM 2693 N N . MET A 1 340 ? -18.714 4.864 8.866 1.00 90.06 340 MET A N 1
ATOM 2694 C CA . MET A 1 340 ? -19.362 3.565 8.715 1.00 90.06 340 MET A CA 1
ATOM 2695 C C . MET A 1 340 ? -20.881 3.726 8.783 1.00 90.06 340 MET A C 1
ATOM 2697 O O . MET A 1 340 ? -21.520 3.205 9.688 1.00 90.06 340 MET A O 1
ATOM 2701 N N . LYS A 1 341 ? -21.463 4.412 7.791 1.00 83.06 341 LYS A N 1
ATOM 2702 C CA . LYS A 1 341 ? -22.906 4.742 7.711 1.00 83.06 341 LYS A CA 1
ATOM 2703 C C . LYS A 1 341 ? -23.874 3.556 7.862 1.00 83.06 341 LYS A C 1
ATOM 2705 O O . LYS A 1 341 ? -25.067 3.764 8.038 1.00 83.06 341 LYS A O 1
ATOM 2710 N N . GLU A 1 342 ? -23.380 2.331 7.724 1.00 85.00 342 GLU A N 1
ATOM 2711 C CA . GLU A 1 342 ? -24.146 1.088 7.861 1.00 85.00 342 GLU A CA 1
ATOM 2712 C C . GLU A 1 342 ? -24.319 0.645 9.323 1.00 85.00 342 GLU A C 1
ATOM 2714 O O . GLU A 1 342 ? -25.139 -0.230 9.594 1.00 85.00 342 GLU A O 1
ATOM 2719 N N . LEU A 1 343 ? -23.542 1.211 10.254 1.00 87.88 343 LEU A N 1
ATOM 2720 C CA . LEU A 1 343 ? -23.489 0.787 11.648 1.00 87.88 343 LEU A CA 1
ATOM 2721 C C . LEU A 1 343 ? -24.001 1.880 12.584 1.00 87.88 343 LEU A C 1
ATOM 2723 O O . LEU A 1 343 ? -23.513 3.006 12.569 1.00 87.88 343 LEU A O 1
ATOM 2727 N N . ASP A 1 344 ? -24.928 1.502 13.460 1.00 90.88 344 ASP A N 1
ATOM 2728 C CA . ASP A 1 344 ? -25.373 2.349 14.566 1.00 90.88 344 ASP A CA 1
ATOM 2729 C C . ASP A 1 344 ? -24.365 2.330 15.731 1.00 90.88 344 ASP A C 1
ATOM 2731 O O . ASP A 1 344 ? -23.638 1.349 15.948 1.00 90.88 344 ASP A O 1
ATOM 2735 N N . ARG A 1 345 ? -24.360 3.388 16.550 1.00 90.94 345 ARG A N 1
ATOM 2736 C CA . ARG A 1 345 ? -23.514 3.511 17.745 1.00 90.94 345 ARG A CA 1
ATOM 2737 C C . ARG A 1 345 ? -23.589 2.277 18.651 1.00 90.94 345 ARG A C 1
ATOM 2739 O O . ARG A 1 345 ? -22.556 1.815 19.148 1.00 90.94 345 ARG A O 1
ATOM 2746 N N . GLN A 1 346 ? -24.781 1.712 18.863 1.00 91.12 346 GLN A N 1
ATOM 2747 C CA . GLN A 1 346 ? -24.950 0.522 19.707 1.00 91.12 346 GLN A CA 1
ATOM 2748 C C . GLN A 1 346 ? -24.304 -0.725 19.091 1.00 91.12 346 GLN A C 1
ATOM 2750 O O . GLN A 1 346 ? -23.730 -1.554 19.803 1.00 91.12 346 GLN A O 1
ATOM 2755 N N . GLN A 1 347 ? -24.351 -0.851 17.764 1.00 92.44 347 GLN A N 1
ATOM 2756 C CA . GLN A 1 347 ? -23.729 -1.959 17.042 1.00 92.44 347 GLN A CA 1
ATOM 2757 C C . GLN A 1 347 ? -22.203 -1.876 17.123 1.00 92.44 347 GLN A C 1
ATOM 2759 O O . GLN A 1 347 ? -21.562 -2.891 17.400 1.00 92.44 347 GLN A O 1
ATOM 2764 N N . ILE A 1 348 ? -21.627 -0.675 16.980 1.00 92.38 348 ILE A N 1
ATOM 2765 C CA . ILE A 1 348 ? -20.180 -0.442 17.128 1.00 92.38 348 ILE A CA 1
ATOM 2766 C C . ILE A 1 348 ? -19.714 -0.855 18.531 1.00 92.38 348 ILE A C 1
ATOM 2768 O O . ILE A 1 348 ? -18.759 -1.622 18.664 1.00 92.38 348 ILE A O 1
ATOM 2772 N N . LEU A 1 349 ? -20.424 -0.425 19.579 1.00 91.75 349 LEU A N 1
ATOM 2773 C CA . LEU A 1 349 ? -20.121 -0.798 20.966 1.00 91.75 349 LEU A CA 1
ATOM 2774 C C . LEU A 1 349 ? -20.253 -2.308 21.210 1.00 91.75 349 LEU A C 1
ATOM 2776 O O . LEU A 1 349 ? -19.390 -2.916 21.843 1.00 91.75 349 LEU A O 1
ATOM 2780 N N . SER A 1 350 ? -21.298 -2.937 20.667 1.00 92.25 350 SER A N 1
ATOM 2781 C CA . SER A 1 350 ? -21.492 -4.389 20.750 1.00 92.25 350 SER A CA 1
ATOM 2782 C C . SER A 1 350 ? -20.353 -5.157 20.070 1.00 92.25 350 SER A C 1
ATOM 2784 O O . SER A 1 350 ? -19.837 -6.139 20.614 1.00 92.25 350 SER A O 1
ATOM 2786 N N . MET A 1 351 ? -19.914 -4.700 18.894 1.00 92.31 351 MET A N 1
ATOM 2787 C CA . MET A 1 351 ? -18.766 -5.270 18.191 1.00 92.31 351 MET A CA 1
ATOM 2788 C C . MET A 1 351 ? -17.487 -5.103 19.001 1.00 92.31 351 MET A C 1
ATOM 2790 O O . MET A 1 351 ? -16.767 -6.084 19.174 1.00 92.31 351 MET A O 1
ATOM 2794 N N . TYR A 1 352 ? -17.246 -3.910 19.543 1.00 92.69 352 TYR A N 1
ATOM 2795 C CA . TYR A 1 352 ? -16.090 -3.611 20.379 1.00 92.69 352 TYR A CA 1
ATOM 2796 C C . TYR A 1 352 ? -16.019 -4.506 21.622 1.00 92.69 352 TYR A C 1
ATOM 2798 O O . TYR A 1 352 ? -14.996 -5.149 21.860 1.00 92.69 352 TYR A O 1
ATOM 2806 N N . MET A 1 353 ? -17.135 -4.678 22.333 1.00 92.06 353 MET A N 1
ATOM 2807 C CA . MET A 1 353 ? -17.240 -5.610 23.458 1.00 92.06 353 MET A CA 1
ATOM 2808 C C . MET A 1 353 ? -16.924 -7.056 23.042 1.00 92.06 353 MET A C 1
ATOM 2810 O O . MET A 1 353 ? -16.163 -7.753 23.716 1.00 92.06 353 MET A O 1
ATOM 2814 N N . LYS A 1 354 ? -17.453 -7.523 21.901 1.00 92.38 354 LYS A N 1
ATOM 2815 C CA . LYS A 1 354 ? -17.133 -8.861 21.369 1.00 92.38 354 LYS A CA 1
ATOM 2816 C C . LYS A 1 354 ? -15.644 -9.014 21.042 1.00 92.38 354 LYS A C 1
ATOM 2818 O O . LYS A 1 354 ? -15.100 -10.091 21.267 1.00 92.38 354 LYS A O 1
ATOM 2823 N N . MET A 1 355 ? -14.987 -7.975 20.520 1.00 93.00 355 MET A N 1
ATOM 2824 C CA . MET A 1 355 ? -13.541 -7.998 20.267 1.00 93.00 355 MET A CA 1
ATOM 2825 C C . MET A 1 355 ? -12.750 -8.089 21.569 1.00 93.00 355 MET A C 1
ATOM 2827 O O . MET A 1 355 ? -11.889 -8.953 21.691 1.00 93.00 355 MET A O 1
ATOM 2831 N N . MET A 1 356 ? -13.080 -7.258 22.560 1.00 92.19 356 MET A N 1
ATOM 2832 C CA . MET A 1 356 ? -12.386 -7.256 23.850 1.00 92.19 356 MET A CA 1
ATOM 2833 C C . MET A 1 356 ? -12.525 -8.584 24.590 1.00 92.19 356 MET A C 1
ATOM 2835 O O . MET A 1 356 ? -11.547 -9.071 25.146 1.00 92.19 356 MET A O 1
ATOM 2839 N N . LYS A 1 357 ? -13.684 -9.246 24.495 1.00 91.50 357 LYS A N 1
ATOM 2840 C CA . LYS A 1 357 ? -13.865 -10.620 24.993 1.00 91.50 357 LYS A CA 1
ATOM 2841 C C . LYS A 1 357 ? -12.924 -11.626 24.330 1.00 91.50 357 LYS A C 1
ATOM 2843 O O . LYS A 1 357 ? -12.405 -12.505 25.010 1.00 91.50 357 LYS A O 1
ATOM 2848 N N . LYS A 1 358 ? -12.693 -11.502 23.017 1.00 90.69 358 LYS A N 1
ATOM 2849 C CA . LYS A 1 358 ? -11.752 -12.368 22.289 1.00 90.69 358 LYS A CA 1
ATOM 2850 C C . LYS A 1 358 ? -10.302 -12.103 22.699 1.00 90.69 358 LYS A C 1
ATOM 2852 O O . LYS A 1 358 ? -9.570 -13.061 22.910 1.00 90.69 358 LYS A O 1
ATOM 2857 N N . PHE A 1 359 ? -9.907 -10.835 22.843 1.00 89.25 359 PHE A N 1
ATOM 2858 C CA . PHE A 1 359 ? -8.573 -10.476 23.335 1.00 89.25 359 PHE A CA 1
ATOM 2859 C C . PHE A 1 359 ? -8.349 -10.964 24.764 1.00 89.25 359 PHE A C 1
ATOM 2861 O O . PHE A 1 359 ? -7.319 -11.569 25.034 1.00 89.25 359 PHE A O 1
ATOM 2868 N N . TYR A 1 360 ? -9.327 -10.771 25.652 1.00 89.25 360 TYR A N 1
ATOM 2869 C CA . TYR A 1 360 ? -9.255 -11.260 27.024 1.00 89.25 360 TYR A CA 1
ATOM 2870 C C . TYR A 1 360 ? -9.084 -12.780 27.066 1.00 89.25 360 TYR A C 1
ATOM 2872 O O . TYR A 1 360 ? -8.109 -13.231 27.641 1.00 89.25 360 TYR A O 1
ATOM 2880 N N . LYS A 1 361 ? -9.923 -13.552 26.353 1.00 88.44 361 LYS A N 1
ATOM 2881 C CA . LYS A 1 361 ? -9.815 -15.024 26.273 1.00 88.44 361 LYS A CA 1
ATOM 2882 C C . LYS A 1 361 ? -8.439 -15.530 25.807 1.00 88.44 361 LYS A C 1
ATOM 2884 O O . LYS A 1 361 ? -8.080 -16.654 26.124 1.00 88.44 361 LYS A O 1
ATOM 2889 N N . TYR A 1 362 ? -7.722 -14.756 24.994 1.00 84.50 362 TYR A N 1
ATOM 2890 C CA . TYR A 1 362 ? -6.378 -15.116 24.534 1.00 84.50 362 TYR A CA 1
ATOM 2891 C C . TYR A 1 362 ? -5.282 -14.734 25.543 1.00 84.50 362 TYR A C 1
ATOM 2893 O O . TYR A 1 362 ? -4.248 -15.392 25.607 1.00 84.50 362 TYR A O 1
ATOM 2901 N N . LEU A 1 363 ? -5.475 -13.640 26.286 1.00 82.62 363 LEU A N 1
ATOM 2902 C CA . LEU A 1 363 ? -4.481 -13.090 27.213 1.00 82.62 363 LEU A CA 1
ATOM 2903 C C . LEU A 1 363 ? -4.606 -13.637 28.648 1.00 82.62 363 LEU A C 1
ATOM 2905 O O . LEU A 1 363 ? -3.619 -13.577 29.381 1.00 82.62 363 LEU A O 1
ATOM 2909 N N . SER A 1 364 ? -5.795 -14.108 29.047 1.00 77.81 364 SER A N 1
ATOM 2910 C CA . SER A 1 364 ? -6.070 -14.864 30.283 1.00 77.81 364 SER A CA 1
ATOM 2911 C C . SER A 1 364 ? -5.858 -16.353 30.067 1.00 77.81 364 SER A C 1
ATOM 2913 O O . SER A 1 364 ? -5.264 -16.988 30.960 1.00 77.81 364 SER A O 1
#

Organism: NCBI:txid192259

pLDDT: mean 80.61, std 18.84, range [30.64, 97.44]